Protein AF-A0A4R1N0N9-F1 (afdb_monomer)

Secondary structure (DSSP, 8-state):
---S-HHHHHHHHHHHHHHHHHHHH----SSSS--HHHHHTT-SS--STTTSHHHHHHHHHHHHHHHHHSTTT--GGGGSSHHHHHHHHHHHHHHHHHHHHHHHH---SSSS----PPP--HHHHHHHHHHHHHHHHHHTTT-HHHHHHHHHHPPP---HHHHHHHHHH-TTPPP-STTS-HHHHHHHHHHHHHHHHHHHHHH-S-HHHHHHHHHHH-GGGTT--TTS--TTS---S--------

Solvent-accessible surface area (backbone atoms only — not comparable to full-atom values): 14034 Å² total; per-residue (Å²): 106,84,59,78,28,60,67,62,51,51,52,49,50,72,39,42,68,58,28,49,51,42,67,77,64,52,80,74,89,42,94,48,56,57,48,71,53,64,35,45,79,55,45,102,40,72,77,49,83,86,69,6,60,52,42,55,49,50,57,50,45,52,56,45,49,56,47,53,70,35,87,88,63,59,52,40,78,66,31,72,44,56,69,46,32,53,52,53,51,51,50,44,27,51,49,52,42,53,51,50,57,56,54,48,69,69,58,94,72,78,85,89,66,78,57,65,48,63,85,71,49,68,72,59,30,45,33,53,38,34,25,33,59,59,34,40,47,62,79,40,59,93,37,62,62,49,40,50,32,45,49,72,49,34,63,49,43,74,45,42,20,28,49,50,48,50,43,65,30,31,90,81,60,71,75,72,48,86,87,53,54,72,70,54,35,53,51,27,48,53,53,52,50,49,50,42,45,39,40,19,71,74,63,51,81,27,26,48,38,50,32,48,45,17,42,71,76,29,56,93,32,64,62,47,55,72,72,64,72,69,90,80,71,72,100,73,81,74,88,74,80,84,85,79,135

Sequence (245 aa):
MHADNAALAAEYQQYLGEAEKWFRHAKEVTHAGVDTKSARGVATGYTGEPYGPLAVFNEWADRQFAKQLAPGYFDAANLSDRAAFDVWQAEMVRDIRAHWSKKRVFGTRGKTHPIEFPPLPFLQASRLANSFIKALRVKCNKRPHVLEAIFANGHVVLNAPTLAVLRDLHTTLPEYNLLQSEAEVQLSYRSIQQRARDFCAEYGGSPLLLDVFARNKRPDLEGKDLDSRSSLVGRSRSQVQLVTS

Structure (mmCIF, N/CA/C/O backbone):
data_AF-A0A4R1N0N9-F1
#
_entry.id   AF-A0A4R1N0N9-F1
#
loop_
_atom_site.group_PDB
_atom_site.id
_atom_site.type_symbol
_atom_site.label_atom_id
_atom_site.label_alt_id
_atom_site.label_comp_id
_atom_site.label_asym_id
_atom_site.label_entity_id
_atom_site.label_seq_id
_atom_site.pdbx_PDB_ins_code
_atom_site.Cartn_x
_atom_site.Cartn_y
_atom_site.Cartn_z
_atom_site.occupancy
_atom_site.B_iso_or_equiv
_atom_site.auth_seq_id
_atom_site.auth_comp_id
_atom_site.auth_asym_id
_atom_site.auth_atom_id
_atom_site.pdbx_PDB_model_num
ATOM 1 N N . MET A 1 1 ? -2.269 2.356 20.934 1.00 58.72 1 MET A N 1
ATOM 2 C CA . MET A 1 1 ? -1.901 3.790 20.950 1.00 58.72 1 MET A CA 1
ATOM 3 C C . MET A 1 1 ? -3.163 4.483 20.516 1.00 58.72 1 MET A C 1
ATOM 5 O O . MET A 1 1 ? -3.580 4.238 19.390 1.00 58.72 1 MET A O 1
ATOM 9 N N . HIS A 1 2 ? -3.773 5.264 21.404 1.00 74.06 2 HIS A N 1
ATOM 10 C CA . HIS A 1 2 ? -5.114 5.779 21.159 1.00 74.06 2 HIS A CA 1
ATOM 11 C C . HIS A 1 2 ? -5.140 6.691 19.928 1.00 74.06 2 HIS A C 1
ATOM 13 O O . HIS A 1 2 ? -4.184 7.430 19.680 1.00 74.06 2 HIS A O 1
ATOM 19 N N . ALA A 1 3 ? -6.208 6.608 19.135 1.00 76.88 3 ALA A N 1
ATOM 20 C CA . ALA A 1 3 ? -6.453 7.590 18.090 1.00 76.88 3 ALA A CA 1
ATOM 21 C C . ALA A 1 3 ? -6.825 8.922 18.752 1.00 76.88 3 ALA A C 1
ATOM 23 O O . ALA A 1 3 ? -7.616 8.946 19.691 1.00 76.88 3 ALA A O 1
ATOM 24 N N . ASP A 1 4 ? -6.297 10.033 18.242 1.00 88.00 4 ASP A N 1
ATOM 25 C CA . ASP A 1 4 ? -6.613 11.362 18.780 1.00 88.00 4 ASP A CA 1
ATOM 26 C C . ASP A 1 4 ? -8.049 11.783 18.414 1.00 88.00 4 ASP A C 1
ATOM 28 O O . ASP A 1 4 ? -8.645 12.651 19.050 1.00 88.00 4 ASP A O 1
ATOM 32 N N . ASN A 1 5 ? -8.624 11.146 17.390 1.00 90.81 5 ASN A N 1
ATOM 33 C CA . ASN A 1 5 ? -9.966 11.401 16.885 1.00 90.81 5 ASN A CA 1
ATOM 34 C C . ASN A 1 5 ? -10.868 10.172 17.067 1.00 90.81 5 ASN A C 1
ATOM 36 O O . ASN A 1 5 ? -11.038 9.352 16.160 1.00 90.81 5 ASN A O 1
ATOM 40 N N . ALA A 1 6 ? -11.467 10.064 18.254 1.00 92.38 6 ALA A N 1
ATOM 41 C CA . ALA A 1 6 ? -12.335 8.947 18.622 1.00 92.38 6 ALA A CA 1
ATOM 42 C C . ALA A 1 6 ? -13.585 8.821 17.729 1.00 92.38 6 ALA A C 1
ATOM 44 O O . ALA A 1 6 ? -14.037 7.709 17.466 1.00 92.38 6 ALA A O 1
ATOM 45 N N . ALA A 1 7 ? -14.126 9.937 17.223 1.00 95.69 7 ALA A N 1
ATOM 46 C CA . ALA A 1 7 ? -15.281 9.912 16.324 1.00 95.69 7 ALA A CA 1
ATOM 47 C C . ALA A 1 7 ? -14.933 9.228 14.994 1.00 95.69 7 ALA A C 1
ATOM 49 O O . ALA A 1 7 ? -15.632 8.312 14.568 1.00 95.69 7 ALA A O 1
ATOM 50 N N . LEU A 1 8 ? -13.804 9.604 14.383 1.00 95.50 8 LEU A N 1
ATOM 51 C CA . LEU A 1 8 ? -13.336 8.976 13.146 1.00 95.50 8 LEU A CA 1
ATOM 52 C C . LEU A 1 8 ? -12.951 7.503 13.355 1.00 95.50 8 LEU A C 1
ATOM 54 O O . LEU A 1 8 ? -13.184 6.673 12.477 1.00 95.50 8 LEU A O 1
ATOM 58 N N . ALA A 1 9 ? -12.401 7.162 14.523 1.00 96.25 9 ALA A N 1
ATOM 59 C CA . ALA A 1 9 ? -12.116 5.777 14.876 1.00 96.25 9 ALA A CA 1
ATOM 60 C C . ALA A 1 9 ? -13.401 4.934 15.004 1.00 96.25 9 ALA A C 1
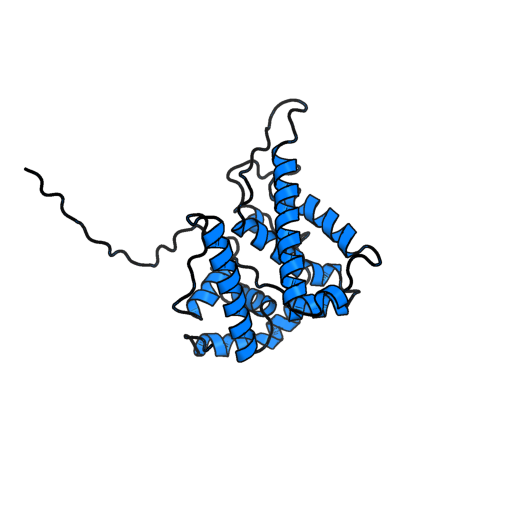ATOM 62 O O . ALA A 1 9 ? -13.460 3.823 14.478 1.00 96.25 9 ALA A O 1
ATOM 63 N N . ALA A 1 10 ? -14.456 5.479 15.620 1.00 96.56 10 ALA A N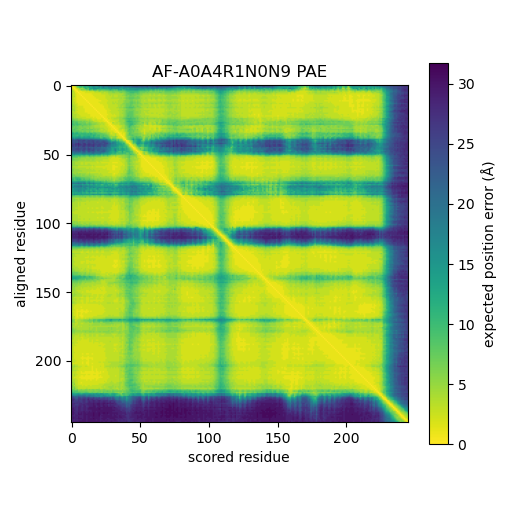 1
ATOM 64 C CA . ALA A 1 10 ? -15.758 4.820 15.712 1.00 96.56 10 ALA A CA 1
ATOM 65 C C . ALA A 1 10 ? -16.416 4.633 14.334 1.00 96.56 10 ALA A C 1
ATOM 67 O O . ALA A 1 10 ? -16.969 3.569 14.055 1.00 96.56 10 ALA A O 1
ATOM 68 N N . GLU A 1 11 ? -16.315 5.626 13.444 1.00 97.31 11 GLU A N 1
ATOM 69 C CA . GLU A 1 11 ? -16.776 5.491 12.057 1.00 97.31 11 GLU A CA 1
ATOM 70 C C . GLU A 1 11 ? -16.050 4.359 11.317 1.00 97.31 11 GLU A C 1
ATOM 72 O O . GLU A 1 11 ? -16.689 3.554 10.637 1.00 97.31 11 GLU A O 1
ATOM 77 N N . TYR A 1 12 ? -14.726 4.252 11.477 1.00 97.44 12 TYR A N 1
ATOM 78 C CA . TYR A 1 12 ? -13.952 3.144 10.914 1.00 97.44 12 TYR A CA 1
ATOM 79 C C . TYR A 1 12 ? -14.465 1.787 11.416 1.00 97.44 12 TYR A C 1
ATOM 81 O O . TYR A 1 12 ? -14.680 0.884 10.607 1.00 97.44 12 TYR A O 1
ATOM 89 N N . GLN A 1 13 ? -14.721 1.649 12.722 1.00 96.94 13 GLN A N 1
ATOM 90 C CA . GLN A 1 13 ? -15.245 0.405 13.297 1.00 96.94 13 GLN A CA 1
ATOM 91 C C . GLN A 1 13 ? -16.607 0.019 12.720 1.00 96.94 13 GLN A C 1
ATOM 93 O O . GLN A 1 13 ? -16.827 -1.148 12.396 1.00 96.94 13 GLN A O 1
ATOM 98 N N . GLN A 1 14 ? -17.503 0.992 12.542 1.00 97.75 14 GLN A N 1
ATOM 99 C CA . GLN A 1 14 ? -18.806 0.768 11.911 1.00 97.75 14 GLN A CA 1
ATOM 100 C C . GLN A 1 14 ? -18.666 0.341 10.440 1.00 97.75 14 GLN A C 1
ATOM 102 O O . GLN A 1 14 ? -19.475 -0.443 9.946 1.00 97.75 14 GLN A O 1
ATOM 107 N N . TYR A 1 15 ? -17.616 0.803 9.755 1.00 97.50 15 TYR A N 1
ATOM 108 C CA . TYR A 1 15 ? -17.347 0.501 8.349 1.00 97.50 15 TYR A CA 1
ATOM 109 C C . TYR A 1 15 ? -16.616 -0.836 8.114 1.00 97.50 15 TYR A C 1
ATOM 111 O O . TYR A 1 15 ? -16.555 -1.311 6.978 1.00 97.50 15 TYR A O 1
ATOM 119 N N . LEU A 1 16 ? -16.070 -1.482 9.153 1.00 97.06 16 LEU A N 1
ATOM 120 C CA . LEU A 1 16 ? -15.232 -2.685 9.016 1.00 97.06 16 LEU A CA 1
ATOM 121 C C . LEU A 1 16 ? -15.877 -3.795 8.176 1.00 97.06 16 LEU A C 1
ATOM 123 O O . LEU A 1 16 ? -15.215 -4.372 7.313 1.00 97.06 16 LEU A O 1
ATOM 127 N N . GLY A 1 17 ? -17.170 -4.062 8.382 1.00 96.81 17 GLY A N 1
ATOM 1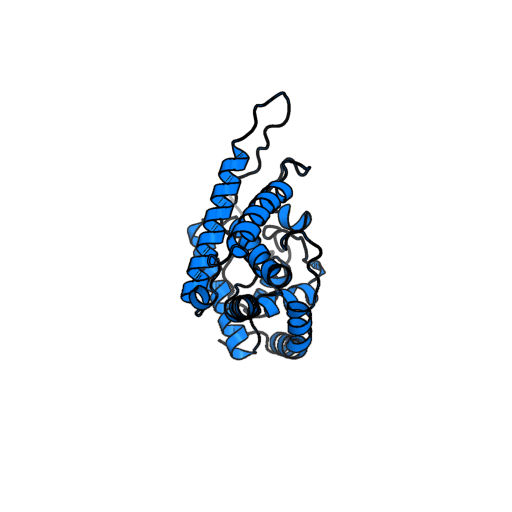28 C CA . GLY A 1 17 ? -17.894 -5.084 7.623 1.00 96.81 17 GLY A CA 1
ATOM 129 C C . GLY A 1 17 ? -17.986 -4.766 6.126 1.00 96.81 17 GLY A C 1
ATOM 130 O O . GLY A 1 17 ? -17.843 -5.658 5.287 1.00 96.81 17 GLY A O 1
ATOM 131 N N . GLU A 1 18 ? -18.165 -3.492 5.768 1.00 96.62 18 GLU A N 1
ATOM 132 C CA . GLU A 1 18 ? -18.167 -3.053 4.369 1.00 96.62 18 GLU A CA 1
ATOM 133 C C . GLU A 1 18 ? -16.766 -3.120 3.757 1.00 96.62 18 GLU A C 1
ATOM 135 O O . GLU A 1 18 ? -16.608 -3.621 2.639 1.00 96.62 18 GLU A O 1
ATOM 140 N N . ALA A 1 19 ? -15.745 -2.685 4.501 1.00 95.12 19 ALA A N 1
ATOM 141 C CA . ALA A 1 19 ? -14.355 -2.758 4.065 1.00 95.12 19 ALA A CA 1
ATOM 142 C C . ALA A 1 19 ? -13.917 -4.206 3.809 1.00 95.12 19 ALA A C 1
ATOM 144 O O . ALA A 1 19 ? -13.292 -4.492 2.785 1.00 95.12 19 ALA A O 1
ATOM 145 N N . GLU A 1 20 ? -14.262 -5.134 4.704 1.00 94.81 20 GLU A N 1
ATOM 146 C CA . GLU A 1 20 ? -13.927 -6.548 4.550 1.00 94.81 20 GLU A CA 1
ATOM 147 C C . GLU A 1 20 ? -14.672 -7.179 3.371 1.00 94.81 20 GLU A C 1
ATOM 149 O O . GLU A 1 20 ? -14.056 -7.855 2.540 1.00 94.81 20 GLU A O 1
ATOM 154 N N . LYS A 1 21 ? -15.974 -6.897 3.227 1.00 93.75 21 LYS A N 1
ATOM 155 C CA . LYS A 1 21 ? -16.757 -7.336 2.064 1.00 93.75 21 LYS A CA 1
ATOM 156 C C . LYS A 1 21 ? -16.136 -6.835 0.762 1.00 93.75 21 LYS A C 1
ATOM 158 O O . LYS A 1 21 ? -16.020 -7.601 -0.198 1.00 93.75 21 LYS A O 1
ATOM 163 N N . TRP A 1 22 ? -15.709 -5.572 0.723 1.00 92.25 22 TRP A N 1
ATOM 164 C CA . TRP A 1 22 ? -14.996 -5.020 -0.424 1.00 92.25 22 TRP A CA 1
ATOM 165 C C . TRP A 1 22 ? -13.679 -5.761 -0.658 1.00 92.25 22 TRP A C 1
ATOM 167 O O . TRP A 1 22 ? -13.417 -6.204 -1.772 1.00 92.25 22 TRP A O 1
ATOM 177 N N . PHE A 1 23 ? -12.863 -5.961 0.377 1.00 90.00 23 PHE A N 1
ATOM 178 C CA . PHE A 1 23 ? -11.567 -6.620 0.236 1.00 90.00 23 PHE A CA 1
ATOM 179 C C . PHE A 1 23 ? -11.698 -8.035 -0.339 1.00 90.00 23 PHE A C 1
ATOM 181 O O . PHE A 1 23 ? -10.961 -8.395 -1.258 1.00 90.00 23 PHE A O 1
ATOM 188 N N . ARG A 1 24 ? -12.670 -8.810 0.154 1.00 88.81 24 ARG A N 1
ATOM 189 C CA . ARG A 1 24 ? -12.882 -10.207 -0.244 1.00 88.81 24 ARG A CA 1
ATOM 190 C C . ARG A 1 24 ? -13.557 -10.367 -1.607 1.00 88.81 24 ARG A C 1
ATOM 192 O O . ARG A 1 24 ? -13.302 -11.361 -2.285 1.00 88.81 24 ARG A O 1
ATOM 199 N N . HIS A 1 25 ? -14.419 -9.432 -2.012 1.00 89.19 25 HIS A N 1
ATOM 200 C CA . HIS A 1 25 ? -15.318 -9.650 -3.155 1.00 89.19 25 HIS A CA 1
ATOM 201 C C . HIS A 1 25 ? -15.266 -8.584 -4.249 1.00 89.19 25 HIS A C 1
ATOM 203 O O . HIS A 1 25 ? -15.764 -8.832 -5.351 1.00 89.19 25 HIS A O 1
ATOM 209 N N . ALA A 1 26 ? -14.687 -7.409 -3.996 1.00 87.38 26 ALA A N 1
ATOM 210 C CA . ALA A 1 26 ? -14.581 -6.389 -5.027 1.00 87.38 26 ALA A CA 1
ATOM 211 C C . ALA A 1 26 ? -13.660 -6.864 -6.154 1.00 87.38 26 ALA A C 1
ATOM 213 O O . ALA A 1 26 ? -12.557 -7.369 -5.929 1.00 87.38 26 ALA A O 1
ATOM 214 N N . LYS A 1 27 ? -14.113 -6.661 -7.392 1.00 86.69 27 LYS A N 1
ATOM 215 C CA . LYS A 1 27 ? -13.291 -6.909 -8.574 1.00 86.69 27 LYS A CA 1
ATOM 216 C C . LYS A 1 27 ? -12.156 -5.888 -8.624 1.00 86.69 27 LYS A C 1
ATOM 218 O O . LYS A 1 27 ? -12.350 -4.717 -8.308 1.00 86.69 27 LYS A O 1
ATOM 223 N N . GLU A 1 28 ? -10.986 -6.330 -9.067 1.00 85.44 28 GLU A N 1
ATOM 224 C CA . GLU A 1 28 ? -9.895 -5.426 -9.421 1.00 85.44 28 GLU A CA 1
ATOM 225 C C . GLU A 1 28 ? -10.095 -4.982 -10.872 1.00 85.44 28 GLU A C 1
ATOM 227 O O . GLU A 1 28 ? -10.020 -5.803 -11.786 1.00 85.44 28 GLU A O 1
ATOM 232 N N . VAL A 1 29 ? -10.436 -3.706 -11.065 1.00 85.31 29 VAL A N 1
ATOM 233 C CA . VAL A 1 29 ? -10.714 -3.126 -12.392 1.00 85.31 29 VAL A CA 1
ATOM 234 C C . VAL A 1 29 ? -9.444 -2.676 -13.109 1.00 85.31 29 VAL A C 1
ATOM 236 O O . VAL A 1 29 ? -9.457 -2.478 -14.320 1.00 85.31 29 VAL A O 1
ATOM 239 N N . THR A 1 30 ? -8.348 -2.520 -12.368 1.00 85.75 30 THR A N 1
ATOM 240 C CA . THR A 1 30 ? -7.028 -2.248 -12.937 1.00 85.75 30 THR A CA 1
ATOM 241 C C . THR A 1 30 ? -6.292 -3.558 -13.228 1.00 85.75 30 THR A C 1
ATOM 243 O O . THR A 1 30 ? -6.685 -4.633 -12.774 1.00 85.75 30 THR A O 1
ATOM 246 N N . HIS A 1 31 ? -5.192 -3.493 -13.979 1.00 86.38 31 HIS A N 1
ATOM 247 C CA . HIS A 1 31 ? -4.390 -4.688 -14.261 1.00 86.38 31 HIS A CA 1
ATOM 248 C C . HIS A 1 31 ? -3.760 -5.281 -12.989 1.00 86.38 31 HIS A C 1
ATOM 250 O O . HIS A 1 31 ? -3.826 -6.491 -12.754 1.00 86.38 31 HIS A O 1
ATOM 256 N N . ALA A 1 32 ? -3.193 -4.409 -12.148 1.00 87.38 32 ALA A N 1
ATOM 257 C CA . ALA A 1 32 ? -2.365 -4.784 -11.002 1.00 87.38 32 ALA A CA 1
ATOM 258 C C . ALA A 1 32 ? -2.513 -3.844 -9.781 1.00 87.38 32 ALA A C 1
ATOM 260 O O . ALA A 1 32 ? -1.576 -3.654 -9.010 1.00 87.38 32 ALA A O 1
ATOM 261 N N . GLY A 1 33 ? -3.690 -3.246 -9.589 1.00 84.44 33 GLY A N 1
ATOM 262 C CA . GLY A 1 33 ? -4.009 -2.372 -8.447 1.00 84.44 33 GLY A CA 1
ATOM 263 C C . GLY A 1 33 ? -3.644 -0.896 -8.633 1.00 84.44 33 GLY A C 1
ATOM 264 O O . GLY A 1 33 ? -3.756 -0.121 -7.683 1.00 84.44 33 GLY A O 1
ATOM 265 N N . VAL A 1 34 ? -3.190 -0.504 -9.827 1.00 84.06 34 VAL A N 1
ATOM 266 C CA . VAL A 1 34 ? -2.729 0.853 -10.157 1.00 84.06 34 VAL A CA 1
ATOM 267 C C . VAL A 1 34 ? -3.355 1.278 -11.482 1.00 84.06 34 VAL A C 1
ATOM 269 O O . VAL A 1 34 ? -3.275 0.555 -12.474 1.00 84.06 34 VAL A O 1
ATOM 272 N N . ASP A 1 35 ? -3.982 2.451 -11.495 1.00 78.56 35 ASP A N 1
ATOM 273 C CA . ASP A 1 35 ? -4.520 3.089 -12.693 1.00 78.56 35 ASP A CA 1
ATOM 274 C C . ASP A 1 35 ? -3.556 4.155 -13.240 1.00 78.56 35 ASP A C 1
ATOM 276 O O . ASP A 1 35 ? -2.538 4.496 -12.628 1.00 78.56 35 ASP A O 1
ATOM 280 N N . THR A 1 36 ? -3.885 4.736 -14.394 1.00 71.19 36 THR A N 1
ATOM 281 C CA . THR A 1 36 ? -3.055 5.774 -15.019 1.00 71.19 36 THR A CA 1
ATOM 282 C C . THR A 1 36 ? -2.852 6.983 -14.105 1.00 71.19 36 THR A C 1
ATOM 284 O O . THR A 1 36 ? -1.772 7.567 -14.115 1.00 71.19 36 THR A O 1
ATOM 287 N N . LYS A 1 37 ? -3.843 7.365 -13.286 1.00 69.00 37 LYS A N 1
ATOM 288 C CA . LYS A 1 37 ? -3.716 8.495 -12.347 1.00 69.00 37 LYS A CA 1
ATOM 289 C C . LYS A 1 37 ? -2.750 8.174 -11.206 1.00 69.00 37 LYS A C 1
ATOM 291 O O . LYS A 1 37 ? -1.885 8.982 -10.894 1.00 69.00 37 LYS A O 1
ATOM 296 N N . SER A 1 38 ? -2.820 6.971 -10.650 1.00 67.81 38 SER A N 1
ATOM 297 C CA . SER A 1 38 ? -1.931 6.508 -9.579 1.00 67.81 38 SER A CA 1
ATOM 298 C C . SER A 1 38 ? -0.506 6.232 -10.072 1.00 67.81 38 SER A C 1
ATOM 300 O O . SER A 1 38 ? 0.446 6.328 -9.295 1.00 67.81 38 SER A O 1
ATOM 302 N N . ALA A 1 39 ? -0.335 5.939 -11.365 1.00 64.00 39 ALA A N 1
ATOM 303 C CA . ALA A 1 39 ? 0.971 5.842 -12.017 1.00 64.00 39 ALA A CA 1
ATOM 304 C C . ALA A 1 39 ? 1.572 7.216 -12.394 1.00 64.00 39 ALA A C 1
ATOM 306 O O . ALA A 1 39 ? 2.789 7.325 -12.547 1.00 64.00 39 ALA A O 1
ATOM 307 N N . ARG A 1 40 ? 0.749 8.273 -12.528 1.00 55.62 40 ARG A N 1
ATOM 308 C CA . ARG A 1 40 ? 1.177 9.621 -12.967 1.00 55.62 40 ARG A CA 1
ATOM 309 C C . ARG A 1 40 ? 2.062 10.367 -11.970 1.00 55.62 40 ARG A C 1
ATOM 311 O O . ARG A 1 40 ? 2.882 11.160 -12.416 1.00 55.62 40 ARG A O 1
ATOM 318 N N . GLY A 1 41 ? 2.021 10.019 -10.682 1.00 53.31 41 GLY A N 1
ATOM 319 C CA . GLY A 1 41 ? 2.940 10.560 -9.664 1.00 53.31 41 GLY A CA 1
ATOM 320 C C . GLY A 1 41 ? 4.419 10.182 -9.849 1.00 53.31 41 GLY A C 1
ATOM 321 O O . GLY A 1 41 ? 5.230 10.412 -8.956 1.00 53.31 41 GLY A O 1
ATOM 322 N N . VAL A 1 42 ? 4.770 9.555 -10.978 1.00 52.00 42 VAL A N 1
ATOM 323 C CA . VAL A 1 42 ? 6.120 9.086 -11.297 1.00 52.00 42 VAL A CA 1
ATOM 324 C C . VAL A 1 42 ? 6.672 9.681 -12.600 1.00 52.00 42 VAL A C 1
ATOM 326 O O . VAL A 1 42 ? 7.836 9.449 -12.904 1.00 52.00 42 VAL A O 1
ATOM 329 N N . ALA A 1 43 ? 5.931 10.475 -13.386 1.00 48.16 43 ALA A N 1
ATOM 330 C CA . ALA A 1 43 ? 6.560 11.105 -14.552 1.00 48.16 43 ALA A CA 1
ATOM 331 C C . ALA A 1 43 ? 5.878 12.382 -15.043 1.00 48.16 43 ALA A C 1
ATOM 333 O O . ALA A 1 43 ? 4.732 12.376 -15.479 1.00 48.16 43 ALA A O 1
ATOM 334 N N . THR A 1 44 ? 6.681 13.436 -15.149 1.00 47.91 44 THR A N 1
ATOM 335 C CA . THR A 1 44 ? 6.500 14.561 -16.075 1.00 47.91 44 THR A CA 1
ATOM 336 C C . THR A 1 44 ? 6.847 14.184 -17.536 1.00 47.91 44 THR A C 1
ATOM 338 O O . THR A 1 44 ? 7.063 15.067 -18.360 1.00 47.91 44 THR A O 1
ATOM 341 N N . GLY A 1 45 ? 6.926 12.885 -17.872 1.00 51.66 45 GLY A N 1
ATOM 342 C CA . GLY A 1 45 ? 7.420 12.347 -19.154 1.00 51.66 45 GLY A CA 1
ATOM 343 C C . GLY A 1 45 ? 6.355 11.661 -20.027 1.00 51.66 45 GLY A C 1
ATOM 344 O O . GLY A 1 45 ? 5.157 11.859 -19.837 1.00 51.66 45 GLY A O 1
ATOM 345 N N . TYR A 1 46 ? 6.791 10.841 -20.997 1.00 53.81 46 TYR A N 1
ATOM 346 C CA . TYR A 1 46 ? 5.910 10.108 -21.924 1.00 53.81 46 TYR A CA 1
ATOM 347 C C . TYR A 1 46 ? 4.905 9.231 -21.156 1.00 53.81 46 TYR A C 1
ATOM 349 O O . TYR A 1 46 ? 5.285 8.316 -20.429 1.00 53.81 46 TYR A O 1
ATOM 357 N N . THR A 1 47 ? 3.612 9.525 -21.306 1.00 57.22 47 THR A N 1
ATOM 358 C CA . THR A 1 47 ? 2.514 8.844 -20.590 1.00 57.22 47 THR A CA 1
ATOM 359 C C . THR A 1 47 ? 1.812 7.775 -21.429 1.00 57.22 47 THR A C 1
ATOM 361 O O . THR A 1 47 ? 0.895 7.123 -20.932 1.00 57.22 47 THR A O 1
ATOM 364 N N . GLY A 1 48 ? 2.222 7.609 -22.689 1.00 56.97 48 GLY A N 1
ATOM 365 C CA . GLY A 1 48 ? 1.617 6.679 -23.635 1.00 56.97 48 GLY A CA 1
ATOM 366 C C . GLY A 1 48 ? 2.138 5.251 -23.499 1.00 56.97 48 GLY A C 1
ATOM 367 O O . GLY A 1 48 ? 3.272 5.005 -23.088 1.00 56.97 48 GLY A O 1
ATOM 368 N N . GLU A 1 49 ? 1.308 4.294 -23.891 1.00 58.34 49 GLU A N 1
ATOM 369 C CA . GLU A 1 49 ? 1.769 2.955 -24.256 1.00 58.34 49 GLU A CA 1
ATOM 370 C C . GLU A 1 49 ? 2.713 3.037 -25.473 1.00 58.34 49 GLU A C 1
ATOM 372 O O . GLU A 1 49 ? 2.569 3.950 -26.290 1.00 58.34 49 GLU A O 1
ATOM 377 N N . PRO A 1 50 ? 3.670 2.109 -25.637 1.00 65.50 50 PRO A N 1
ATOM 378 C CA . PRO A 1 50 ? 3.932 0.934 -24.797 1.00 65.50 50 PRO A CA 1
ATOM 379 C C . PRO A 1 50 ? 4.999 1.172 -23.710 1.00 65.50 50 PRO A C 1
ATOM 381 O O . PRO A 1 50 ? 5.567 0.227 -23.167 1.00 65.50 50 PRO A O 1
ATOM 384 N N . TYR A 1 51 ? 5.338 2.434 -23.432 1.00 67.69 51 TYR A N 1
ATOM 385 C CA . TYR A 1 51 ? 6.577 2.778 -22.730 1.00 67.69 51 TYR A CA 1
ATOM 386 C C . TYR A 1 51 ? 6.407 3.679 -21.502 1.00 67.69 51 TYR A C 1
ATOM 388 O O . TYR A 1 51 ? 7.380 3.977 -20.812 1.00 67.69 51 TYR A O 1
ATOM 396 N N . GLY A 1 52 ? 5.193 4.139 -21.222 1.00 75.31 52 GLY A N 1
ATOM 397 C CA . GLY A 1 52 ? 4.927 5.013 -20.090 1.00 75.31 52 GLY A CA 1
ATOM 398 C C . GLY A 1 52 ? 5.043 4.316 -18.724 1.00 75.31 52 GLY A C 1
ATOM 399 O O . GLY A 1 52 ? 5.104 3.087 -18.639 1.00 75.31 52 GLY A O 1
ATOM 400 N N . PRO A 1 53 ? 4.995 5.096 -17.628 1.00 80.94 53 PRO A N 1
ATOM 401 C CA . PRO A 1 53 ? 5.018 4.614 -16.242 1.00 80.94 53 PRO A CA 1
ATOM 402 C C . PRO A 1 53 ? 4.120 3.408 -15.950 1.00 80.94 53 PRO A C 1
ATOM 404 O O . PRO A 1 53 ? 4.539 2.461 -15.285 1.00 80.94 53 PRO A O 1
ATOM 407 N N . LEU A 1 54 ? 2.881 3.440 -16.452 1.00 84.31 54 LEU A N 1
ATOM 408 C CA . LEU A 1 54 ? 1.910 2.374 -16.223 1.00 84.31 54 LEU A CA 1
ATOM 409 C C . LEU A 1 54 ? 2.279 1.093 -16.982 1.00 84.31 54 LEU A C 1
ATOM 411 O O . LEU A 1 54 ? 2.178 0.015 -16.408 1.00 84.31 54 LEU A O 1
ATOM 415 N N . ALA A 1 55 ? 2.755 1.207 -18.224 1.00 83.88 55 ALA A N 1
ATOM 416 C CA . ALA A 1 55 ? 3.195 0.068 -19.028 1.00 83.88 55 ALA A CA 1
ATOM 417 C C . ALA A 1 55 ? 4.380 -0.652 -18.367 1.00 83.88 55 ALA A C 1
ATOM 419 O O . ALA A 1 55 ? 4.368 -1.869 -18.200 1.00 83.88 55 ALA A O 1
ATOM 420 N N . VAL A 1 56 ? 5.368 0.116 -17.892 1.00 86.88 56 VAL A N 1
ATOM 421 C CA . VAL A 1 56 ? 6.539 -0.406 -17.166 1.00 86.88 56 VAL A CA 1
ATOM 422 C C . VAL A 1 56 ? 6.131 -1.087 -15.859 1.00 86.88 56 VAL A C 1
ATOM 424 O O . VAL A 1 56 ? 6.646 -2.155 -15.525 1.00 86.88 56 VAL A O 1
ATOM 427 N N . PHE A 1 57 ? 5.189 -0.498 -15.118 1.00 90.12 57 PHE A N 1
ATOM 428 C CA . PHE A 1 57 ? 4.632 -1.130 -13.925 1.00 90.12 57 PHE A CA 1
ATOM 429 C C . PHE A 1 57 ? 3.883 -2.428 -14.254 1.00 90.12 57 PHE A C 1
ATOM 431 O O . PHE A 1 57 ? 4.096 -3.430 -13.577 1.00 90.12 57 PHE A O 1
ATOM 438 N N . ASN A 1 58 ? 3.039 -2.432 -15.286 1.00 91.06 58 ASN A N 1
ATOM 439 C CA . ASN A 1 58 ? 2.266 -3.608 -15.678 1.00 91.06 58 ASN A CA 1
ATOM 440 C C . ASN A 1 58 ? 3.175 -4.747 -16.151 1.00 91.06 58 ASN A C 1
ATOM 442 O O . ASN A 1 58 ? 2.965 -5.886 -15.745 1.00 91.06 58 ASN A O 1
ATOM 446 N N . GLU A 1 59 ? 4.239 -4.446 -16.902 1.00 91.56 59 GLU A N 1
ATOM 447 C CA . GLU A 1 59 ? 5.241 -5.445 -17.290 1.00 91.56 59 GLU A CA 1
ATOM 448 C C . GLU A 1 59 ? 5.941 -6.053 -16.061 1.00 91.56 59 GLU A C 1
ATOM 450 O O . GLU A 1 59 ? 6.148 -7.268 -15.974 1.00 91.56 59 GLU A O 1
ATOM 455 N N . TRP A 1 60 ? 6.305 -5.222 -15.079 1.00 93.88 60 TRP A N 1
ATOM 456 C CA . TRP A 1 60 ? 6.832 -5.709 -13.805 1.00 93.88 60 TRP A CA 1
ATOM 457 C C . TRP A 1 60 ? 5.810 -6.585 -13.065 1.00 93.88 60 TRP A C 1
ATOM 459 O O . TRP A 1 60 ? 6.159 -7.674 -12.600 1.00 93.88 60 TRP A O 1
ATOM 469 N N . ALA A 1 61 ? 4.553 -6.146 -12.996 1.00 94.12 61 ALA A N 1
ATOM 470 C CA . ALA A 1 61 ? 3.481 -6.854 -12.313 1.00 94.12 61 ALA A CA 1
ATOM 471 C C . ALA A 1 61 ? 3.183 -8.211 -12.960 1.00 94.12 61 ALA A C 1
ATOM 473 O O . ALA A 1 61 ? 3.008 -9.182 -12.234 1.00 94.12 61 ALA A O 1
ATOM 474 N N . ASP A 1 62 ? 3.208 -8.327 -14.289 1.00 93.25 62 ASP A N 1
ATOM 475 C CA . ASP A 1 62 ? 3.034 -9.604 -14.996 1.00 93.25 62 ASP A CA 1
ATOM 476 C C . ASP A 1 62 ? 4.117 -10.613 -14.625 1.00 93.25 62 ASP A C 1
ATOM 478 O O . ASP A 1 62 ? 3.831 -11.775 -14.323 1.00 93.25 62 ASP A O 1
ATOM 482 N N . ARG A 1 63 ? 5.374 -10.159 -14.567 1.00 92.94 63 ARG A N 1
ATOM 483 C CA . ARG A 1 63 ? 6.490 -10.996 -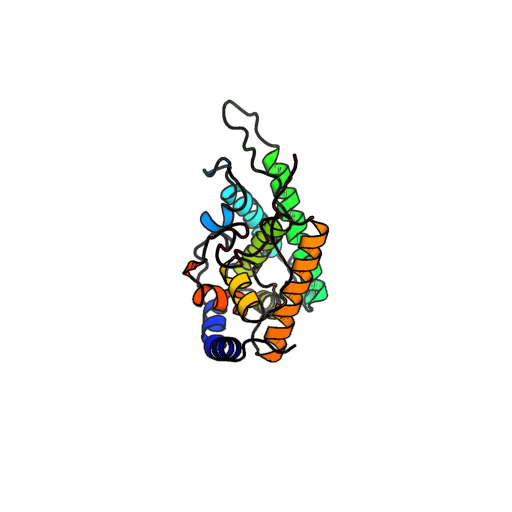14.110 1.00 92.94 63 ARG A CA 1
ATOM 484 C C . ARG A 1 63 ? 6.300 -11.437 -12.666 1.00 92.94 63 ARG A C 1
ATOM 486 O O . ARG A 1 63 ? 6.647 -12.568 -12.329 1.00 92.94 63 ARG A O 1
ATOM 493 N N . GLN A 1 64 ? 5.778 -10.560 -11.814 1.00 92.81 64 GLN A N 1
ATOM 494 C CA . GLN A 1 64 ? 5.505 -10.897 -10.424 1.00 92.81 64 GLN A CA 1
ATOM 495 C C . GLN A 1 64 ? 4.307 -11.833 -10.294 1.00 92.81 64 GLN A C 1
ATOM 497 O O . GLN A 1 64 ? 4.427 -12.825 -9.590 1.00 92.81 64 GLN A O 1
ATOM 502 N N . PHE A 1 65 ? 3.205 -11.631 -11.018 1.00 90.25 65 PHE A N 1
ATOM 503 C CA . PHE A 1 65 ? 2.102 -12.591 -11.053 1.00 90.25 65 PHE A CA 1
ATOM 504 C C . PHE A 1 65 ? 2.586 -13.965 -11.505 1.00 90.25 65 PHE A C 1
ATOM 506 O O . PHE A 1 65 ? 2.298 -14.943 -10.826 1.00 90.25 65 PHE A O 1
ATOM 513 N N . ALA A 1 66 ? 3.380 -14.054 -12.575 1.00 88.25 66 ALA A N 1
ATOM 514 C CA . ALA A 1 66 ? 3.941 -15.324 -13.031 1.00 88.25 66 ALA A CA 1
ATOM 515 C C . ALA A 1 66 ? 4.790 -16.011 -11.946 1.00 88.25 66 ALA A C 1
ATOM 517 O O . ALA A 1 66 ? 4.634 -17.209 -11.723 1.00 88.25 66 ALA A O 1
ATOM 518 N N . LYS A 1 67 ? 5.637 -15.255 -11.230 1.00 86.62 67 LYS A N 1
ATOM 519 C CA . LYS A 1 67 ? 6.419 -15.771 -10.094 1.00 86.62 67 LYS A CA 1
ATOM 520 C C . LYS A 1 67 ? 5.524 -16.221 -8.942 1.00 86.62 67 LYS A C 1
ATOM 522 O O . LYS A 1 67 ? 5.600 -17.371 -8.537 1.00 86.62 67 LYS A O 1
ATOM 527 N N . GLN A 1 68 ? 4.651 -15.349 -8.438 1.00 82.19 68 GLN A N 1
ATOM 528 C CA . GLN A 1 68 ? 3.836 -15.641 -7.257 1.00 82.19 68 GLN A CA 1
ATOM 529 C C . GLN A 1 68 ? 2.807 -16.748 -7.522 1.00 82.19 68 GLN A C 1
ATOM 531 O O . GLN A 1 68 ? 2.475 -17.526 -6.631 1.00 82.19 68 GLN A O 1
ATOM 536 N N . LEU A 1 69 ? 2.313 -16.862 -8.755 1.00 80.69 69 LEU A N 1
ATOM 537 C CA . LEU A 1 69 ? 1.391 -17.919 -9.162 1.00 80.69 69 LEU A CA 1
ATOM 538 C C . LEU A 1 69 ? 2.109 -19.213 -9.568 1.00 80.69 69 LEU A C 1
ATOM 540 O O . LEU A 1 69 ? 1.438 -20.236 -9.714 1.00 80.69 69 LEU A O 1
ATOM 544 N N . ALA A 1 70 ? 3.438 -19.232 -9.686 1.00 81.69 70 ALA A N 1
ATOM 545 C CA . ALA A 1 70 ? 4.167 -20.474 -9.913 1.00 81.69 70 ALA A CA 1
ATOM 546 C C . ALA A 1 70 ? 3.989 -21.433 -8.714 1.00 81.69 70 ALA A C 1
ATOM 548 O O . ALA A 1 70 ? 3.966 -20.983 -7.560 1.00 81.69 70 ALA A O 1
ATOM 549 N N . PRO A 1 71 ? 3.834 -22.750 -8.947 1.00 73.12 71 PRO A N 1
ATOM 550 C CA . PRO A 1 71 ? 3.806 -23.735 -7.869 1.00 73.12 71 PRO A CA 1
ATOM 551 C C . PRO A 1 71 ? 5.064 -23.642 -6.992 1.00 73.12 71 PRO A C 1
ATOM 553 O O . PRO A 1 71 ? 6.174 -23.581 -7.512 1.00 73.12 71 PRO A O 1
ATOM 556 N N . GLY A 1 72 ? 4.889 -23.618 -5.668 1.00 67.81 72 GLY A N 1
ATOM 557 C CA . GLY A 1 72 ? 5.987 -23.650 -4.691 1.00 67.81 72 GLY A CA 1
ATOM 558 C C . GLY A 1 72 ? 6.780 -22.350 -4.505 1.00 67.81 72 GLY A C 1
ATOM 559 O O . GLY A 1 72 ? 7.615 -22.296 -3.611 1.00 67.81 72 GLY A O 1
ATOM 560 N N . TYR A 1 73 ? 6.535 -21.301 -5.299 1.00 70.62 73 TYR A N 1
ATOM 561 C CA . TYR A 1 73 ? 7.242 -20.022 -5.134 1.00 70.62 73 TYR A CA 1
ATOM 562 C C . TYR A 1 73 ? 6.646 -19.175 -4.006 1.00 70.62 73 TYR A C 1
ATOM 564 O O . TYR A 1 73 ? 7.365 -18.604 -3.192 1.00 70.62 73 TYR A O 1
ATOM 572 N N . PHE A 1 74 ? 5.316 -19.092 -3.965 1.00 71.06 74 PHE A N 1
ATOM 573 C CA . PHE A 1 74 ? 4.599 -18.328 -2.955 1.00 71.06 74 PHE A CA 1
ATOM 574 C C . PHE A 1 74 ? 3.982 -19.276 -1.933 1.00 71.06 74 PHE A C 1
ATOM 576 O O . PHE A 1 74 ? 2.888 -19.803 -2.146 1.00 71.06 74 PHE A O 1
ATOM 583 N N . ASP A 1 75 ? 4.703 -19.496 -0.840 1.00 68.62 75 ASP A N 1
ATOM 584 C CA . ASP A 1 75 ? 4.203 -20.217 0.323 1.00 68.62 75 ASP A CA 1
ATOM 585 C C . ASP A 1 75 ? 3.746 -19.203 1.377 1.00 68.62 75 ASP A C 1
ATOM 587 O O . ASP A 1 75 ? 4.546 -18.401 1.859 1.00 68.62 75 ASP A O 1
ATOM 591 N N . ALA A 1 76 ? 2.460 -19.215 1.742 1.00 66.50 76 ALA A N 1
ATOM 592 C CA . ALA A 1 76 ? 1.974 -18.333 2.805 1.00 66.50 76 ALA A CA 1
ATOM 593 C C . ALA A 1 76 ? 2.568 -18.680 4.174 1.00 66.50 76 ALA A C 1
ATOM 595 O O . ALA A 1 76 ? 2.587 -17.805 5.036 1.00 66.50 76 ALA A O 1
ATOM 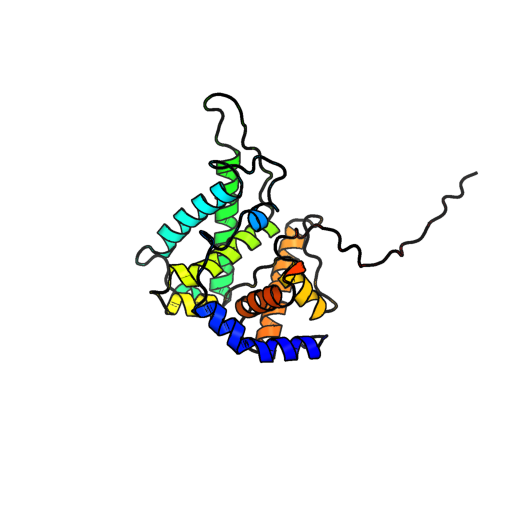596 N N . ALA A 1 77 ? 3.094 -19.895 4.375 1.00 64.94 77 ALA A N 1
ATOM 597 C CA . ALA A 1 77 ? 3.864 -20.215 5.573 1.00 64.94 77 ALA A CA 1
ATOM 598 C C . ALA A 1 77 ? 5.114 -19.327 5.689 1.00 64.94 77 ALA A C 1
ATOM 600 O O . ALA A 1 77 ? 5.486 -18.943 6.790 1.00 64.94 77 ALA A O 1
ATOM 601 N N . ASN A 1 78 ? 5.695 -18.890 4.565 1.00 68.31 78 ASN A N 1
ATOM 602 C CA . ASN A 1 78 ? 6.810 -17.938 4.553 1.00 68.31 78 ASN A CA 1
ATOM 603 C C . ASN A 1 78 ? 6.372 -16.484 4.801 1.00 68.31 78 ASN A C 1
ATOM 605 O O . ASN A 1 78 ? 7.214 -15.596 4.840 1.00 68.31 78 ASN A O 1
ATOM 609 N N . LEU A 1 79 ? 5.071 -16.226 4.950 1.00 74.00 79 LEU A N 1
ATOM 610 C CA . LEU A 1 79 ? 4.490 -14.933 5.326 1.00 74.00 79 LEU A CA 1
ATOM 611 C C . LEU A 1 79 ? 3.634 -15.067 6.595 1.00 74.00 79 LEU A C 1
ATOM 613 O O . LEU A 1 79 ? 2.726 -14.261 6.822 1.00 74.00 79 LEU A O 1
ATOM 617 N N . SER A 1 80 ? 3.895 -16.107 7.398 1.00 71.06 80 SER A N 1
ATOM 618 C CA . SER A 1 80 ? 3.104 -16.451 8.582 1.00 71.06 80 SER A CA 1
ATOM 619 C C . SER A 1 80 ? 3.149 -15.378 9.661 1.00 71.06 80 SER A C 1
ATOM 621 O O . SER A 1 80 ? 2.263 -15.326 10.511 1.00 71.06 80 SER A O 1
ATOM 623 N N . ASP A 1 81 ? 4.162 -14.513 9.628 1.00 83.31 81 ASP A N 1
ATOM 624 C CA . ASP A 1 81 ? 4.300 -13.403 10.552 1.00 83.31 81 ASP A CA 1
ATOM 625 C C . ASP A 1 81 ? 4.665 -12.085 9.860 1.00 83.31 81 ASP A C 1
ATOM 627 O O . ASP A 1 81 ? 5.000 -12.001 8.673 1.00 83.31 81 ASP A O 1
ATOM 631 N N . ARG A 1 82 ? 4.567 -11.024 10.657 1.00 86.62 82 ARG A N 1
ATOM 632 C CA . ARG A 1 82 ? 4.800 -9.644 10.241 1.00 86.62 82 ARG A CA 1
ATOM 633 C C . ARG A 1 82 ? 6.224 -9.408 9.751 1.00 86.62 82 ARG A C 1
ATOM 635 O O . ARG A 1 82 ? 6.401 -8.680 8.784 1.00 86.62 82 ARG A O 1
ATOM 642 N N . ALA A 1 83 ? 7.226 -9.994 10.403 1.00 89.81 83 ALA A N 1
ATOM 643 C CA . ALA A 1 83 ? 8.621 -9.752 10.054 1.00 89.81 83 ALA A CA 1
ATOM 644 C C . ALA A 1 83 ? 8.942 -10.357 8.684 1.00 89.81 83 ALA A C 1
ATOM 646 O O . ALA A 1 83 ? 9.569 -9.707 7.847 1.00 89.81 83 ALA A O 1
ATOM 647 N N . ALA A 1 84 ? 8.442 -11.564 8.426 1.00 88.62 84 ALA A N 1
ATOM 648 C CA . ALA A 1 84 ? 8.581 -12.209 7.131 1.00 88.62 84 ALA A CA 1
ATOM 649 C C . ALA A 1 84 ? 7.868 -11.415 6.020 1.00 88.62 84 ALA A C 1
ATOM 651 O O . ALA A 1 84 ? 8.419 -11.225 4.931 1.00 88.62 84 ALA A O 1
ATOM 652 N N . PHE A 1 85 ? 6.686 -10.861 6.314 1.00 90.88 85 PHE A N 1
ATOM 653 C CA . PHE A 1 85 ? 5.980 -9.987 5.378 1.00 90.88 85 PHE A CA 1
ATOM 654 C C . PHE A 1 85 ? 6.738 -8.686 5.088 1.00 90.88 85 PHE A C 1
ATOM 656 O O . PHE A 1 85 ? 6.832 -8.285 3.928 1.00 90.88 85 PHE A O 1
ATOM 663 N N . ASP A 1 86 ? 7.313 -8.045 6.108 1.00 92.62 86 ASP A N 1
ATOM 664 C CA . ASP A 1 86 ? 8.090 -6.810 5.955 1.00 92.62 86 ASP A CA 1
ATOM 665 C C . ASP A 1 86 ? 9.321 -7.039 5.053 1.00 92.62 86 ASP A C 1
ATOM 667 O O . ASP A 1 86 ? 9.627 -6.210 4.191 1.00 92.62 86 ASP A O 1
ATOM 671 N N . VAL A 1 87 ? 9.994 -8.191 5.196 1.00 92.06 87 VAL A N 1
ATOM 672 C CA . VAL A 1 87 ? 11.105 -8.601 4.317 1.00 92.06 87 VAL A CA 1
ATOM 673 C C . VAL A 1 87 ? 10.618 -8.769 2.881 1.00 92.06 87 VAL A C 1
ATOM 675 O O . VAL A 1 87 ? 11.183 -8.163 1.968 1.00 92.06 87 VAL A O 1
ATOM 678 N N . TRP A 1 88 ? 9.542 -9.528 2.669 1.00 91.12 88 TRP A N 1
ATOM 679 C CA . TRP A 1 88 ? 8.982 -9.740 1.334 1.00 91.12 88 TRP A CA 1
ATOM 680 C C . TRP A 1 88 ? 8.531 -8.428 0.670 1.00 91.12 88 TRP A C 1
ATOM 682 O O . TRP A 1 88 ? 8.803 -8.188 -0.509 1.00 91.12 88 TRP A O 1
ATOM 692 N N . GLN A 1 89 ? 7.907 -7.523 1.428 1.00 93.88 89 GLN A N 1
ATOM 693 C CA . GLN A 1 89 ? 7.509 -6.201 0.945 1.00 93.88 89 GLN A CA 1
ATOM 694 C C . GLN A 1 89 ? 8.731 -5.374 0.517 1.00 93.88 89 GLN A C 1
ATOM 696 O O . GLN A 1 89 ? 8.724 -4.785 -0.570 1.00 93.88 89 GLN A O 1
ATOM 701 N N . ALA A 1 90 ? 9.803 -5.373 1.312 1.00 95.06 90 ALA A N 1
ATOM 702 C CA . ALA A 1 90 ? 11.050 -4.695 0.966 1.00 95.06 90 ALA A CA 1
ATOM 703 C C . ALA A 1 90 ? 11.697 -5.282 -0.304 1.00 95.06 90 ALA A C 1
ATOM 705 O O . ALA A 1 90 ? 12.225 -4.536 -1.137 1.00 95.06 90 ALA A O 1
ATOM 706 N N . GLU A 1 91 ? 11.611 -6.599 -0.508 1.00 94.31 91 GLU A N 1
ATOM 707 C CA . GLU A 1 91 ? 12.064 -7.243 -1.742 1.00 94.31 91 GLU A CA 1
ATOM 708 C C . GLU A 1 91 ? 11.257 -6.803 -2.964 1.00 94.31 91 GLU A C 1
ATOM 710 O O . GLU A 1 91 ? 11.859 -6.500 -3.998 1.00 94.31 91 GLU A O 1
ATOM 715 N N . MET A 1 92 ? 9.928 -6.703 -2.851 1.00 95.06 92 MET A N 1
ATOM 716 C CA . MET A 1 92 ? 9.071 -6.188 -3.927 1.00 95.06 92 MET A CA 1
ATOM 717 C C . MET A 1 92 ? 9.432 -4.741 -4.287 1.00 95.06 92 MET A C 1
ATOM 719 O O . MET A 1 92 ? 9.546 -4.415 -5.470 1.00 95.06 92 MET A O 1
ATOM 723 N N . VAL A 1 93 ? 9.688 -3.885 -3.288 1.00 96.88 93 VAL A N 1
ATOM 724 C CA . VAL A 1 93 ? 10.135 -2.492 -3.489 1.00 96.88 93 VAL A CA 1
ATOM 725 C C . VAL A 1 93 ? 11.489 -2.424 -4.193 1.00 96.88 93 VAL A C 1
ATOM 727 O O . VAL A 1 93 ? 11.686 -1.621 -5.110 1.00 96.88 93 VAL A O 1
ATOM 730 N N . ARG A 1 94 ? 12.441 -3.269 -3.794 1.00 96.81 94 ARG A N 1
ATOM 731 C CA . ARG A 1 94 ? 13.750 -3.355 -4.449 1.00 96.81 94 ARG A CA 1
ATOM 732 C C . ARG A 1 94 ? 13.616 -3.832 -5.898 1.00 96.81 94 ARG A C 1
ATOM 734 O O . ARG A 1 94 ? 14.240 -3.253 -6.787 1.00 96.81 94 ARG A O 1
ATOM 741 N N . ASP A 1 95 ? 12.804 -4.859 -6.145 1.00 96.56 95 ASP A N 1
ATOM 742 C CA . ASP A 1 95 ? 12.626 -5.455 -7.472 1.00 96.56 95 ASP A CA 1
ATOM 743 C C . ASP A 1 95 ? 11.948 -4.487 -8.452 1.00 96.56 95 ASP A C 1
ATOM 745 O O . ASP A 1 95 ? 12.447 -4.322 -9.568 1.00 96.56 95 ASP A O 1
ATOM 749 N N . ILE A 1 96 ? 10.895 -3.766 -8.035 1.00 94.50 96 ILE A N 1
ATOM 750 C CA . ILE A 1 96 ? 10.260 -2.763 -8.903 1.00 94.50 96 ILE A CA 1
ATOM 751 C C . ILE A 1 96 ? 11.219 -1.618 -9.241 1.00 94.50 96 ILE A C 1
ATOM 753 O O . ILE A 1 96 ? 11.308 -1.230 -10.404 1.00 94.50 96 ILE A O 1
ATOM 757 N N . ARG A 1 97 ? 12.012 -1.115 -8.282 1.00 93.62 97 ARG A N 1
ATOM 758 C CA . ARG A 1 97 ? 13.024 -0.071 -8.552 1.00 93.62 97 ARG A CA 1
ATOM 759 C C . ARG A 1 97 ? 14.112 -0.561 -9.506 1.00 93.62 97 ARG A C 1
ATOM 761 O O . ARG A 1 97 ? 14.537 0.190 -10.388 1.00 93.62 97 ARG A O 1
ATOM 768 N N . ALA A 1 98 ? 14.548 -1.813 -9.365 1.00 93.44 98 ALA A N 1
ATOM 769 C CA . ALA A 1 98 ? 15.514 -2.420 -10.274 1.00 93.44 98 ALA A CA 1
ATOM 770 C C . ALA A 1 98 ? 14.930 -2.599 -11.685 1.00 93.44 98 ALA A C 1
ATOM 772 O O . ALA A 1 98 ? 15.605 -2.295 -12.671 1.00 93.44 98 ALA A O 1
ATOM 773 N N . HIS A 1 99 ? 13.676 -3.051 -11.799 1.00 91.62 99 HIS A N 1
ATOM 774 C CA . HIS A 1 99 ? 12.976 -3.166 -13.079 1.00 91.62 99 HIS A CA 1
ATOM 775 C C . HIS A 1 99 ? 12.823 -1.796 -13.751 1.00 91.62 99 HIS A C 1
ATOM 777 O O . HIS A 1 99 ? 13.227 -1.624 -14.901 1.00 91.62 99 HIS A O 1
ATOM 783 N N . TRP A 1 100 ? 12.332 -0.809 -13.001 1.00 88.62 100 TRP A N 1
ATOM 784 C CA . TRP A 1 100 ? 12.176 0.578 -13.431 1.00 88.62 100 TRP A CA 1
ATOM 785 C C . TRP A 1 100 ? 13.483 1.165 -13.968 1.00 88.62 100 TRP A C 1
ATOM 787 O O . TRP A 1 100 ? 13.525 1.719 -15.065 1.00 88.62 100 TRP A O 1
ATOM 797 N N . SER A 1 101 ? 14.581 0.979 -13.231 1.00 87.44 101 SER A N 1
ATOM 798 C CA . SER A 1 101 ? 15.899 1.491 -13.622 1.00 87.44 101 SER A CA 1
ATOM 799 C C . SER A 1 101 ? 16.420 0.843 -14.903 1.00 87.44 101 SER A C 1
ATOM 801 O O . SER A 1 101 ? 17.017 1.529 -15.726 1.00 87.44 101 SER A O 1
ATOM 803 N N . LYS A 1 102 ? 16.169 -0.458 -15.110 1.00 86.06 102 LYS A N 1
ATOM 804 C CA . LYS A 1 102 ? 16.527 -1.147 -16.361 1.00 86.06 102 LYS A CA 1
ATOM 805 C C . LYS A 1 102 ? 15.726 -0.607 -17.543 1.00 86.06 102 LYS A C 1
ATOM 807 O O . LYS A 1 102 ? 16.288 -0.413 -18.616 1.00 86.06 102 LYS A O 1
ATOM 812 N N . LYS A 1 103 ? 14.432 -0.344 -17.350 1.00 81.12 103 LYS A N 1
ATOM 813 C CA . LYS A 1 103 ? 13.537 0.139 -18.412 1.00 81.12 103 LYS A CA 1
ATOM 814 C C . LYS A 1 103 ? 13.789 1.588 -18.803 1.00 81.12 103 LYS A C 1
ATOM 816 O O . LYS A 1 103 ? 13.737 1.887 -19.988 1.00 81.12 103 LYS A O 1
ATOM 821 N N . ARG A 1 104 ? 14.198 2.431 -17.851 1.00 69.56 104 ARG A N 1
ATOM 822 C CA . ARG A 1 104 ? 14.663 3.803 -18.117 1.00 69.56 104 ARG A CA 1
ATOM 823 C C . ARG A 1 104 ? 15.831 3.868 -19.117 1.00 69.56 104 ARG A C 1
ATOM 825 O O . ARG A 1 104 ? 16.015 4.879 -19.775 1.00 69.56 104 ARG A O 1
ATOM 832 N N . VAL A 1 105 ? 16.654 2.817 -19.208 1.00 58.25 105 VAL A N 1
ATOM 833 C CA . VAL A 1 105 ? 17.913 2.824 -19.982 1.00 58.25 105 VAL A CA 1
ATOM 834 C C . VAL A 1 105 ? 17.753 2.223 -21.391 1.00 58.25 105 VAL A C 1
ATOM 836 O O . VAL A 1 105 ? 18.613 2.415 -22.248 1.00 58.25 105 VAL A O 1
ATOM 839 N N . PHE A 1 106 ? 16.655 1.519 -21.682 1.00 51.75 106 PHE A N 1
ATOM 840 C CA . PHE A 1 106 ? 16.494 0.794 -22.947 1.00 51.75 106 PHE A CA 1
ATOM 841 C C . PHE A 1 106 ? 15.699 1.591 -23.996 1.00 51.75 106 PHE A C 1
ATOM 843 O O . PHE A 1 106 ? 14.473 1.574 -23.977 1.00 51.75 106 PHE A O 1
ATOM 850 N N . GLY A 1 107 ? 16.395 2.187 -24.980 1.00 49.66 107 GLY A N 1
ATOM 851 C CA . GLY A 1 107 ? 15.784 2.469 -26.288 1.00 49.66 107 GLY A CA 1
ATOM 852 C C . GLY A 1 107 ? 16.314 3.642 -27.122 1.00 49.66 107 GLY A C 1
ATOM 853 O O . GLY A 1 107 ? 15.570 4.574 -27.395 1.00 49.66 107 GLY A O 1
ATOM 854 N N . THR A 1 108 ? 17.529 3.548 -27.671 1.00 47.88 108 THR A N 1
ATOM 855 C CA . THR A 1 108 ? 17.867 4.122 -28.991 1.00 47.88 108 THR A CA 1
ATOM 856 C C . THR A 1 108 ? 17.737 3.027 -30.055 1.00 47.88 108 THR A C 1
ATOM 858 O O . THR A 1 108 ? 18.718 2.560 -30.624 1.00 47.88 108 THR A O 1
ATOM 861 N N . ARG A 1 109 ? 16.517 2.559 -30.338 1.00 43.50 109 ARG A N 1
ATOM 862 C CA . ARG A 1 109 ? 16.255 1.743 -31.536 1.00 43.50 109 ARG A CA 1
ATOM 863 C C . ARG A 1 109 ? 15.274 2.478 -32.427 1.00 43.50 109 ARG A C 1
ATOM 865 O O . ARG A 1 109 ? 14.078 2.386 -32.219 1.00 43.50 109 ARG A O 1
ATOM 872 N N . GLY A 1 110 ? 15.826 3.195 -33.405 1.00 48.09 110 GLY A N 1
ATOM 873 C CA . GLY A 1 110 ? 15.061 3.844 -34.466 1.00 48.09 110 GLY A CA 1
ATOM 874 C C . GLY A 1 110 ? 14.218 5.012 -33.964 1.00 48.09 110 GLY A C 1
ATOM 875 O O . GLY A 1 110 ? 13.095 4.813 -33.547 1.00 48.09 110 GLY A O 1
ATOM 876 N N . LYS A 1 111 ? 14.796 6.216 -34.027 1.00 46.91 111 LYS A N 1
ATOM 877 C CA . LYS A 1 111 ? 14.167 7.549 -33.965 1.00 46.91 111 LYS A CA 1
ATOM 878 C C . LYS A 1 111 ? 12.942 7.742 -33.042 1.00 46.91 111 LYS A C 1
ATOM 880 O O . LYS A 1 111 ? 11.852 7.237 -33.268 1.00 46.91 111 LYS A O 1
ATOM 885 N N . THR A 1 112 ? 13.169 8.678 -32.112 1.00 48.00 112 THR A N 1
ATOM 886 C CA . THR A 1 112 ? 12.204 9.553 -31.422 1.00 48.00 112 THR A CA 1
ATOM 887 C C . THR A 1 112 ? 11.286 8.893 -30.407 1.00 48.00 112 THR A C 1
ATOM 889 O O . THR A 1 112 ? 10.102 8.779 -30.657 1.00 48.00 112 THR A O 1
ATOM 892 N N . HIS A 1 113 ? 11.832 8.503 -29.254 1.00 48.91 113 HIS A N 1
ATOM 893 C CA . HIS A 1 113 ? 11.518 9.097 -27.942 1.00 48.91 113 HIS A CA 1
ATOM 894 C C . HIS A 1 113 ? 12.398 8.392 -26.893 1.00 48.91 113 HIS A C 1
ATOM 896 O O . HIS A 1 113 ? 12.115 7.241 -26.566 1.00 48.91 113 HIS A O 1
ATOM 902 N N . PRO A 1 114 ? 13.479 9.007 -26.370 1.00 52.12 114 PRO A N 1
ATOM 903 C CA . PRO A 1 114 ? 14.105 8.480 -25.164 1.00 52.12 114 PRO A CA 1
ATOM 904 C C . PRO A 1 114 ? 13.034 8.473 -24.072 1.00 52.12 114 PRO A C 1
ATOM 906 O O . PRO A 1 114 ? 12.469 9.513 -23.731 1.00 52.12 114 PRO A O 1
ATOM 909 N N . ILE A 1 115 ? 12.691 7.286 -23.584 1.00 53.34 115 ILE A N 1
ATOM 910 C CA . ILE A 1 115 ? 11.737 7.119 -22.494 1.00 53.34 115 ILE A CA 1
ATOM 911 C C . ILE A 1 115 ? 12.488 7.475 -21.212 1.00 53.34 115 ILE A C 1
ATOM 913 O O . ILE A 1 115 ? 12.948 6.614 -20.466 1.00 53.34 115 ILE A O 1
ATOM 917 N N . GLU A 1 116 ? 12.687 8.768 -20.991 1.00 58.91 116 GLU A N 1
ATOM 918 C CA . GLU A 1 116 ? 13.313 9.270 -19.780 1.00 58.91 116 GLU A CA 1
ATOM 919 C C . GLU A 1 116 ? 12.211 9.687 -18.808 1.00 58.91 116 GLU A C 1
ATOM 921 O O . GLU A 1 116 ? 11.686 10.798 -18.840 1.00 58.91 116 GLU A O 1
ATOM 926 N N . PHE A 1 117 ? 11.804 8.746 -17.961 1.00 67.50 117 PHE A N 1
ATOM 927 C CA . PHE A 1 117 ? 11.059 9.051 -16.745 1.00 67.50 117 PHE A CA 1
ATOM 928 C C . PHE A 1 117 ? 12.025 9.039 -15.546 1.00 67.50 117 PHE A C 1
ATOM 930 O O . PHE A 1 117 ? 13.041 8.329 -15.572 1.00 67.50 117 PHE A O 1
ATOM 937 N N . PRO A 1 118 ? 11.757 9.839 -14.497 1.00 74.88 118 PRO A N 1
ATOM 938 C CA . PRO A 1 118 ? 12.684 10.012 -13.385 1.00 74.88 118 PRO A CA 1
ATOM 939 C C . PRO A 1 118 ? 12.970 8.690 -12.645 1.00 74.88 118 PRO A C 1
ATOM 941 O O . PRO A 1 118 ? 12.224 7.708 -12.772 1.00 74.88 118 PRO A O 1
ATOM 944 N N . PRO A 1 119 ? 14.067 8.628 -11.861 1.00 83.25 119 PRO A N 1
ATOM 945 C CA . PRO A 1 119 ? 14.280 7.531 -10.921 1.00 83.25 119 PRO A CA 1
ATOM 946 C C . PRO A 1 119 ? 13.040 7.334 -10.046 1.00 83.25 119 PRO A C 1
ATOM 948 O O . PRO A 1 119 ? 12.476 8.316 -9.580 1.00 83.25 119 PRO A O 1
ATOM 951 N N . LEU A 1 120 ? 12.647 6.083 -9.794 1.00 87.75 120 LEU A N 1
ATOM 952 C CA . LEU A 1 120 ? 11.515 5.758 -8.926 1.00 87.75 120 LEU A CA 1
ATOM 953 C C . LEU A 1 120 ? 11.920 5.944 -7.449 1.00 87.75 120 LEU A C 1
ATOM 955 O O . LEU A 1 120 ? 12.683 5.111 -6.932 1.00 87.75 120 LEU A O 1
ATOM 959 N N . PRO A 1 121 ? 11.443 6.998 -6.753 1.00 89.50 121 PRO A N 1
ATOM 960 C CA . PRO A 1 121 ? 11.778 7.220 -5.350 1.00 89.50 121 PRO A CA 1
ATOM 961 C C . PRO A 1 121 ? 11.152 6.134 -4.474 1.00 89.50 121 PRO A C 1
ATOM 963 O O . PRO A 1 121 ? 10.130 5.546 -4.839 1.00 89.50 121 PRO A O 1
ATOM 966 N N . PHE A 1 122 ? 11.722 5.889 -3.290 1.00 92.81 122 PHE A N 1
ATOM 967 C CA . PHE A 1 122 ? 11.230 4.853 -2.373 1.00 92.81 122 PHE A CA 1
ATOM 968 C C . PHE A 1 122 ? 9.730 4.987 -2.066 1.00 92.81 122 PHE A C 1
ATOM 970 O O . PHE A 1 122 ? 9.013 3.991 -2.086 1.00 92.81 122 PHE A O 1
ATOM 977 N N . LEU A 1 123 ? 9.241 6.208 -1.827 1.00 91.25 123 LEU A N 1
ATOM 978 C CA . LEU A 1 123 ? 7.829 6.466 -1.532 1.00 91.25 123 LEU A CA 1
ATOM 979 C C . LEU A 1 123 ? 6.901 5.977 -2.654 1.00 91.25 123 LEU A C 1
ATOM 981 O O . LEU A 1 123 ? 5.910 5.295 -2.389 1.00 91.25 123 LEU A O 1
ATOM 985 N N . GLN A 1 124 ? 7.265 6.237 -3.911 1.00 89.19 124 GLN A N 1
ATOM 986 C CA . GLN A 1 124 ? 6.496 5.776 -5.066 1.00 89.19 124 GLN A CA 1
ATOM 987 C C . GLN A 1 124 ? 6.630 4.264 -5.269 1.00 89.19 124 GLN A C 1
ATOM 989 O O . GLN A 1 124 ? 5.633 3.582 -5.495 1.00 89.19 124 GLN A O 1
ATOM 994 N N . ALA A 1 125 ? 7.840 3.715 -5.123 1.00 92.75 125 ALA A N 1
ATOM 995 C CA . ALA A 1 125 ? 8.074 2.276 -5.223 1.00 92.75 125 ALA A CA 1
ATOM 996 C C . ALA A 1 125 ? 7.258 1.480 -4.194 1.00 92.75 125 ALA A C 1
ATOM 998 O O . ALA A 1 125 ? 6.610 0.499 -4.549 1.00 92.75 125 ALA A O 1
ATOM 999 N N . SER A 1 126 ? 7.237 1.935 -2.940 1.00 94.06 126 SER A N 1
ATOM 1000 C CA . SER A 1 126 ? 6.448 1.339 -1.858 1.00 94.06 126 SER A CA 1
ATOM 1001 C C . SER A 1 126 ? 4.951 1.409 -2.133 1.00 94.06 126 SER A C 1
ATOM 1003 O O . SER A 1 126 ? 4.245 0.422 -1.934 1.00 94.06 126 SER A O 1
ATOM 1005 N N . ARG A 1 127 ? 4.458 2.533 -2.667 1.00 91.69 127 ARG A N 1
ATOM 1006 C CA . ARG A 1 127 ? 3.053 2.672 -3.073 1.00 91.69 127 ARG A CA 1
ATOM 1007 C C . ARG A 1 127 ? 2.670 1.682 -4.175 1.00 91.69 127 ARG A C 1
ATOM 1009 O O . ARG A 1 127 ? 1.6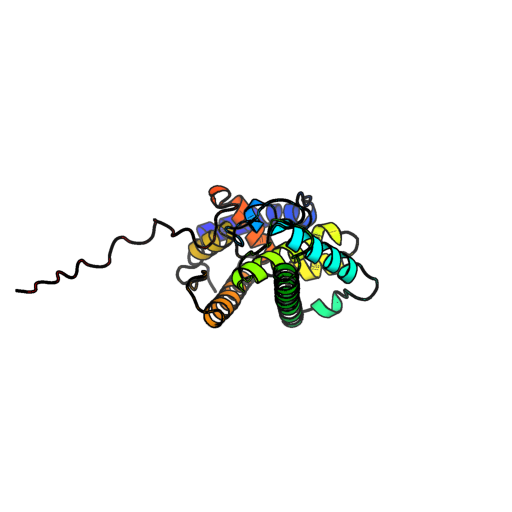32 1.027 -4.060 1.00 91.69 127 ARG A O 1
ATOM 1016 N N . LEU A 1 128 ? 3.494 1.559 -5.217 1.00 92.06 128 LEU A N 1
ATOM 1017 C CA . LEU A 1 128 ? 3.269 0.623 -6.325 1.00 92.06 128 LEU A CA 1
ATOM 1018 C C . LEU A 1 128 ? 3.326 -0.835 -5.849 1.00 92.06 128 LEU A C 1
ATOM 1020 O O . LEU A 1 128 ? 2.420 -1.611 -6.150 1.00 92.06 128 LEU A O 1
ATOM 1024 N N . ALA A 1 129 ? 4.331 -1.189 -5.043 1.00 94.75 129 ALA A N 1
ATOM 1025 C CA . ALA A 1 129 ? 4.473 -2.527 -4.477 1.00 94.75 129 ALA A CA 1
ATOM 1026 C C . ALA A 1 129 ? 3.270 -2.907 -3.599 1.00 94.75 129 ALA A C 1
ATOM 1028 O O . ALA A 1 129 ? 2.669 -3.957 -3.808 1.00 94.75 129 ALA A O 1
ATOM 1029 N N . ASN A 1 130 ? 2.849 -2.038 -2.675 1.00 94.81 130 ASN A N 1
ATOM 1030 C CA . ASN A 1 130 ? 1.710 -2.326 -1.797 1.00 94.81 130 ASN A CA 1
ATOM 1031 C C . ASN A 1 130 ? 0.388 -2.404 -2.576 1.00 94.81 130 ASN A C 1
ATOM 1033 O O . ASN A 1 130 ? -0.486 -3.198 -2.232 1.00 94.81 130 ASN A O 1
ATOM 1037 N N . SER A 1 131 ? 0.245 -1.621 -3.649 1.00 92.44 131 SER A N 1
ATOM 1038 C CA . SER A 1 131 ? -0.928 -1.696 -4.530 1.00 92.44 131 SER A CA 1
ATOM 1039 C C . SER A 1 131 ? -0.989 -3.034 -5.273 1.00 92.44 131 SER A C 1
ATOM 1041 O O . SER A 1 131 ? -2.044 -3.668 -5.290 1.00 92.44 131 SER A O 1
ATOM 1043 N N . PHE A 1 132 ? 0.147 -3.511 -5.795 1.00 93.56 132 PHE A N 1
ATOM 1044 C CA . PHE A 1 132 ? 0.265 -4.846 -6.387 1.00 93.56 132 PHE A CA 1
ATOM 1045 C C . PHE A 1 132 ? -0.039 -5.956 -5.373 1.00 93.56 132 PHE A C 1
ATOM 1047 O O . PHE A 1 132 ? -0.835 -6.851 -5.655 1.00 93.56 132 PHE A O 1
ATOM 1054 N N . ILE A 1 133 ? 0.533 -5.874 -4.169 1.00 92.44 133 ILE A N 1
ATOM 1055 C CA . ILE A 1 133 ? 0.284 -6.839 -3.091 1.00 92.44 133 ILE A CA 1
ATOM 1056 C C . ILE A 1 133 ? -1.212 -6.896 -2.762 1.00 92.44 133 ILE A C 1
ATOM 1058 O O . ILE A 1 133 ? -1.789 -7.978 -2.684 1.00 92.44 133 ILE A O 1
ATOM 1062 N N . LYS A 1 134 ? -1.883 -5.743 -2.659 1.00 91.25 134 LYS A N 1
ATOM 1063 C CA . LYS A 1 134 ? -3.340 -5.697 -2.487 1.00 91.25 134 LYS A CA 1
ATOM 1064 C C . LYS A 1 134 ? -4.074 -6.324 -3.679 1.00 91.25 134 LYS A C 1
ATOM 1066 O O . LYS A 1 134 ? -5.088 -6.989 -3.485 1.00 91.25 134 LYS A O 1
ATOM 1071 N N . ALA A 1 135 ? -3.603 -6.138 -4.912 1.00 90.62 135 ALA A N 1
ATOM 1072 C CA . ALA A 1 135 ? -4.202 -6.731 -6.114 1.00 90.62 135 ALA A CA 1
ATOM 1073 C C . ALA A 1 135 ? -4.091 -8.267 -6.163 1.00 90.62 135 ALA A C 1
ATOM 1075 O O . ALA A 1 135 ? -4.977 -8.922 -6.725 1.00 90.62 135 ALA A O 1
ATOM 1076 N N . LEU A 1 136 ? -3.079 -8.862 -5.513 1.00 88.94 136 LEU A N 1
ATOM 1077 C CA . LEU A 1 136 ? -2.959 -10.321 -5.391 1.00 88.94 136 LEU A CA 1
ATOM 1078 C C . LEU A 1 136 ? -4.194 -10.951 -4.738 1.00 88.94 136 LEU A C 1
ATOM 1080 O O . LEU A 1 136 ? -4.522 -12.080 -5.084 1.00 88.94 136 LEU A O 1
ATOM 1084 N N . ARG A 1 137 ? -4.947 -10.225 -3.897 1.00 87.06 137 ARG A N 1
ATOM 1085 C CA . ARG A 1 137 ? -6.208 -10.715 -3.307 1.00 87.06 137 ARG A CA 1
ATOM 1086 C C . ARG A 1 137 ? -7.190 -11.257 -4.360 1.00 87.06 137 ARG A C 1
ATOM 1088 O O . ARG A 1 137 ? -7.866 -12.252 -4.130 1.00 87.06 137 ARG A O 1
ATOM 1095 N N . VAL A 1 138 ? -7.236 -10.624 -5.538 1.00 86.19 138 VAL A N 1
ATOM 1096 C CA . VAL A 1 138 ? -8.144 -10.994 -6.634 1.00 86.19 138 VAL A CA 1
ATOM 1097 C C . VAL A 1 138 ? -7.511 -12.056 -7.530 1.00 86.19 138 VAL A C 1
ATOM 1099 O O . VAL A 1 138 ? -8.177 -13.009 -7.928 1.00 86.19 138 VAL A O 1
ATOM 1102 N N . LYS A 1 139 ? -6.219 -11.915 -7.844 1.00 82.62 139 LYS A N 1
ATOM 1103 C CA . LYS A 1 139 ? -5.506 -12.815 -8.770 1.00 82.62 139 LYS A CA 1
ATOM 1104 C C . LYS A 1 139 ? -5.136 -14.162 -8.136 1.00 82.62 139 LYS A C 1
ATOM 1106 O O . LYS A 1 139 ? -5.044 -15.160 -8.843 1.00 82.62 139 LYS A O 1
ATOM 1111 N N . CYS A 1 140 ? -4.992 -14.205 -6.814 1.00 76.94 140 CYS A N 1
ATOM 1112 C CA . CYS A 1 140 ? -4.737 -15.404 -6.017 1.00 76.94 140 CYS A CA 1
ATOM 1113 C C . CYS A 1 140 ? -6.004 -15.916 -5.310 1.00 76.94 140 CYS A C 1
ATOM 1115 O O . CYS A 1 140 ? -5.893 -16.629 -4.320 1.00 76.94 140 CYS A O 1
ATOM 1117 N N . ASN A 1 141 ? -7.209 -15.597 -5.798 1.00 76.75 141 ASN A N 1
ATOM 1118 C CA . ASN A 1 141 ? -8.474 -15.984 -5.152 1.00 76.75 141 ASN A CA 1
ATOM 1119 C C . ASN A 1 141 ? -8.650 -17.505 -4.943 1.00 76.75 141 ASN A C 1
ATOM 1121 O O . ASN A 1 141 ? -9.372 -17.925 -4.045 1.00 76.75 141 ASN A O 1
ATOM 1125 N N . LYS A 1 142 ? -7.963 -18.343 -5.730 1.00 80.94 142 LYS A N 1
ATOM 1126 C CA . LYS A 1 142 ? -7.911 -19.807 -5.555 1.00 80.94 142 LYS A CA 1
ATOM 1127 C C . LYS A 1 142 ? -6.935 -20.270 -4.459 1.00 80.94 142 LYS A C 1
ATOM 1129 O O . LYS A 1 142 ? -6.788 -21.469 -4.248 1.00 80.94 142 LYS A O 1
ATOM 1134 N N . ARG A 1 143 ? -6.239 -19.349 -3.787 1.00 83.06 143 ARG A N 1
ATOM 1135 C CA . ARG A 1 143 ? -5.246 -19.611 -2.735 1.00 83.06 143 ARG A CA 1
ATOM 1136 C C . ARG A 1 143 ? -5.627 -18.857 -1.452 1.00 83.06 143 ARG A C 1
ATOM 1138 O O . ARG A 1 143 ? -5.048 -17.811 -1.163 1.00 83.06 143 ARG A O 1
ATOM 1145 N N . PRO A 1 144 ? -6.591 -19.364 -0.664 1.00 83.19 144 PRO A N 1
ATOM 1146 C CA . PRO A 1 144 ? -7.123 -18.642 0.495 1.00 83.19 144 PRO A CA 1
ATOM 1147 C C . PRO A 1 144 ? -6.056 -18.312 1.549 1.00 83.19 144 PRO A C 1
ATOM 1149 O O . PRO A 1 144 ? -6.071 -17.225 2.104 1.00 83.19 144 PRO A O 1
ATOM 1152 N N . HIS A 1 145 ? -5.060 -19.176 1.756 1.00 82.88 145 HIS A N 1
ATOM 1153 C CA . HIS A 1 145 ? -3.944 -18.915 2.678 1.00 82.88 145 HIS A CA 1
ATOM 1154 C C . HIS A 1 145 ? -3.129 -17.662 2.309 1.00 82.88 145 HIS A C 1
ATOM 1156 O O . HIS A 1 145 ? -2.692 -16.927 3.187 1.00 82.88 145 HIS A O 1
ATOM 1162 N N . VAL A 1 146 ? -2.958 -17.385 1.011 1.00 81.94 146 VAL A N 1
ATOM 1163 C CA . VAL A 1 146 ? -2.287 -16.171 0.517 1.00 81.94 146 VAL A CA 1
ATOM 1164 C C . VAL A 1 146 ? -3.114 -14.937 0.831 1.00 81.94 146 VAL A C 1
ATOM 1166 O O . VAL A 1 146 ? -2.579 -13.925 1.277 1.00 81.94 146 VAL A O 1
ATOM 1169 N N . LEU A 1 147 ? -4.424 -15.033 0.599 1.00 86.44 147 LEU A N 1
ATOM 1170 C CA . LEU A 1 147 ? -5.359 -13.959 0.894 1.00 86.44 147 LEU A CA 1
ATOM 1171 C C . LEU A 1 147 ? -5.337 -13.614 2.384 1.00 86.44 147 LEU A C 1
ATOM 1173 O O . LEU A 1 147 ? -5.230 -12.439 2.713 1.00 86.44 147 LEU A O 1
ATOM 1177 N N . GLU A 1 148 ? -5.382 -14.619 3.260 1.00 88.69 148 GLU A N 1
ATOM 1178 C CA . GLU A 1 148 ? -5.355 -14.410 4.710 1.00 88.69 148 GLU A CA 1
ATOM 1179 C C . GLU A 1 148 ? -4.010 -13.848 5.191 1.00 88.69 148 GLU A C 1
ATOM 1181 O O . GLU A 1 148 ? -3.995 -12.927 6.004 1.00 88.69 148 GLU A O 1
ATOM 1186 N N . ALA A 1 149 ? -2.879 -14.306 4.640 1.00 88.75 149 ALA A N 1
ATOM 1187 C CA . ALA A 1 149 ? -1.570 -13.737 4.968 1.00 88.75 149 ALA A CA 1
ATOM 1188 C C . ALA A 1 149 ? -1.467 -12.256 4.560 1.00 88.75 149 ALA A C 1
ATOM 1190 O O . ALA A 1 149 ? -1.008 -11.421 5.340 1.00 88.75 149 ALA A O 1
ATOM 1191 N N . ILE A 1 150 ? -1.943 -11.905 3.359 1.00 90.06 150 ILE A N 1
ATOM 1192 C CA . ILE A 1 150 ? -2.005 -10.510 2.897 1.00 90.06 150 ILE A CA 1
ATOM 1193 C C . ILE A 1 150 ? -2.976 -9.701 3.757 1.00 90.06 150 ILE A C 1
ATOM 1195 O O . ILE A 1 150 ? -2.660 -8.575 4.129 1.00 90.06 150 ILE A O 1
ATOM 1199 N N . PHE A 1 151 ? -4.141 -10.256 4.085 1.00 91.56 151 PHE A N 1
ATOM 1200 C CA . PHE A 1 151 ? -5.130 -9.595 4.926 1.00 91.56 151 PHE A CA 1
ATOM 1201 C C . PHE A 1 151 ? -4.564 -9.273 6.311 1.00 91.56 151 PHE A C 1
ATOM 1203 O O . PHE A 1 151 ? -4.725 -8.145 6.766 1.00 91.56 151 PHE A O 1
ATOM 1210 N N . ALA A 1 152 ? -3.870 -10.218 6.947 1.00 90.12 152 ALA A N 1
ATOM 1211 C CA . ALA A 1 152 ? -3.350 -10.074 8.303 1.00 90.12 152 ALA A CA 1
ATOM 1212 C C . ALA A 1 152 ? -2.083 -9.205 8.389 1.00 90.12 152 ALA A C 1
ATOM 1214 O O . ALA A 1 152 ? -1.956 -8.387 9.302 1.00 90.12 152 ALA A O 1
ATOM 1215 N N . ASN A 1 153 ? -1.148 -9.376 7.449 1.00 91.38 153 ASN A N 1
ATOM 1216 C CA . ASN A 1 153 ? 0.199 -8.795 7.534 1.00 91.38 153 ASN A CA 1
ATOM 1217 C C . ASN A 1 153 ? 0.453 -7.671 6.513 1.00 91.38 153 ASN A C 1
ATOM 1219 O O . ASN A 1 153 ? 1.480 -6.991 6.570 1.00 91.38 153 ASN A O 1
ATOM 1223 N N . GLY 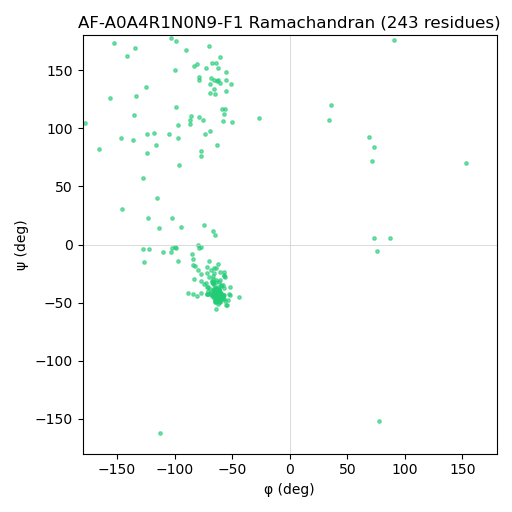A 1 154 ? -0.493 -7.439 5.601 1.00 92.44 154 GLY A N 1
ATOM 1224 C CA . GLY A 1 154 ? -0.411 -6.436 4.549 1.00 92.44 154 GLY A CA 1
ATOM 1225 C C . GLY A 1 154 ? -0.145 -5.023 5.054 1.00 92.44 154 GLY A C 1
ATOM 1226 O O . GLY A 1 154 ? -0.686 -4.571 6.061 1.00 92.44 154 GLY A O 1
ATOM 1227 N N . HIS A 1 155 ? 0.676 -4.297 4.302 1.00 95.44 155 HIS A N 1
ATOM 1228 C CA . HIS A 1 155 ? 0.915 -2.879 4.538 1.00 95.44 155 HIS A CA 1
ATOM 1229 C C . HIS A 1 155 ? -0.243 -2.050 3.995 1.00 95.44 155 HIS A C 1
ATOM 1231 O O . HIS A 1 155 ? -0.770 -2.335 2.918 1.00 95.44 155 HIS A O 1
ATOM 1237 N N . VAL A 1 156 ? -0.577 -0.961 4.685 1.00 94.12 156 VAL A N 1
ATOM 1238 C CA . VAL A 1 156 ? -1.505 0.029 4.138 1.00 94.12 156 VAL A CA 1
ATOM 1239 C C . VAL A 1 156 ? -0.868 0.705 2.913 1.00 94.12 156 VAL A C 1
ATOM 1241 O O . VAL A 1 156 ? 0.341 0.977 2.876 1.00 94.12 156 VAL A O 1
ATOM 1244 N N . VAL A 1 157 ? -1.663 0.985 1.879 1.00 93.00 157 VAL A N 1
ATOM 1245 C CA . VAL A 1 157 ? -1.198 1.752 0.715 1.00 93.00 157 VAL A CA 1
ATOM 1246 C C . VAL A 1 157 ? -1.196 3.238 1.076 1.00 93.00 157 VAL A C 1
ATOM 1248 O O . VAL A 1 157 ? -2.252 3.854 1.198 1.00 93.00 157 VAL A O 1
ATOM 1251 N N . LEU A 1 158 ? -0.008 3.832 1.224 1.00 92.19 158 LEU A N 1
ATOM 1252 C CA . LEU A 1 158 ? 0.146 5.259 1.532 1.00 92.19 158 LEU A CA 1
ATOM 1253 C C . LEU A 1 158 ? -0.090 6.121 0.284 1.00 92.19 158 LEU A C 1
ATOM 1255 O O . LEU A 1 158 ? 0.838 6.544 -0.400 1.00 92.19 158 LEU A O 1
ATOM 1259 N N . ASN A 1 159 ? -1.363 6.342 -0.031 1.00 88.25 159 ASN A N 1
ATOM 1260 C CA . ASN A 1 159 ? -1.849 7.307 -1.017 1.00 88.25 159 ASN A CA 1
ATOM 1261 C C . ASN A 1 159 ? -2.416 8.557 -0.307 1.00 88.25 159 ASN A C 1
ATOM 1263 O O . ASN A 1 159 ? -2.435 8.627 0.925 1.00 88.25 159 ASN A O 1
ATOM 1267 N N . ALA A 1 160 ? -2.853 9.560 -1.076 1.00 89.25 160 ALA A N 1
ATOM 1268 C CA . ALA A 1 160 ? -3.382 10.801 -0.511 1.00 89.25 160 ALA A CA 1
ATOM 1269 C C . ALA A 1 160 ? -4.609 10.588 0.411 1.00 89.25 160 ALA A C 1
ATOM 1271 O O . ALA A 1 160 ? -4.571 11.121 1.522 1.00 89.25 160 ALA A O 1
ATOM 1272 N N . PRO A 1 161 ? -5.634 9.783 0.043 1.00 92.00 161 PRO A N 1
ATOM 1273 C CA . PRO A 1 161 ? -6.740 9.449 0.947 1.00 92.00 161 PRO A CA 1
ATOM 1274 C C . PRO A 1 161 ? -6.276 8.842 2.278 1.00 92.00 161 PRO A C 1
ATOM 1276 O O . PRO A 1 161 ? -6.618 9.349 3.345 1.00 92.00 161 PRO A O 1
ATOM 1279 N N . THR A 1 162 ? -5.443 7.800 2.224 1.00 93.81 162 THR A N 1
ATOM 1280 C CA . THR A 1 162 ? -4.939 7.089 3.406 1.00 93.81 162 THR A CA 1
ATOM 1281 C C . THR A 1 162 ? -4.147 8.001 4.329 1.00 93.81 162 THR A C 1
ATOM 1283 O O . THR A 1 162 ? -4.377 8.005 5.535 1.00 93.81 162 THR A O 1
ATOM 1286 N N . LEU A 1 163 ? -3.217 8.793 3.791 1.00 93.06 163 LEU A N 1
ATOM 1287 C CA . LEU A 1 163 ? -2.423 9.701 4.619 1.00 93.06 163 LEU A CA 1
ATOM 1288 C C . LEU A 1 163 ? -3.272 10.815 5.226 1.00 93.06 163 LEU A C 1
ATOM 1290 O O . LEU A 1 163 ? -2.974 11.244 6.335 1.00 93.06 163 LEU A O 1
ATOM 1294 N N . ALA A 1 164 ? -4.306 11.290 4.529 1.00 92.69 164 ALA A N 1
ATOM 1295 C CA . ALA A 1 164 ? -5.227 12.270 5.090 1.00 92.69 164 ALA A CA 1
ATOM 1296 C C . ALA A 1 164 ? -5.988 11.683 6.284 1.00 9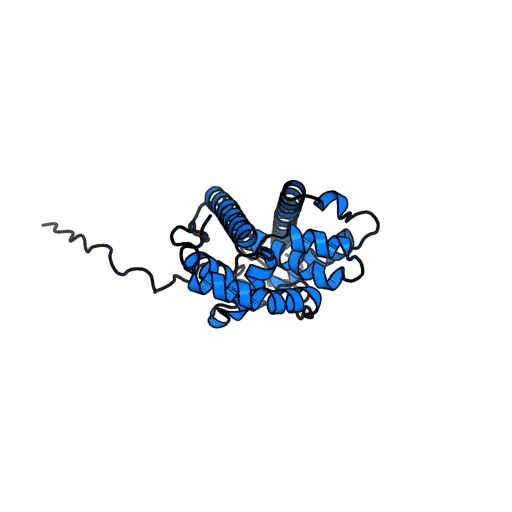2.69 164 ALA A C 1
ATOM 1298 O O . ALA A 1 164 ? -5.941 12.261 7.362 1.00 92.69 164 ALA A O 1
ATOM 1299 N N . VAL A 1 165 ? -6.573 10.490 6.134 1.00 95.25 165 VAL A N 1
ATOM 1300 C CA . VAL A 1 165 ? -7.252 9.803 7.245 1.00 95.25 165 VAL A CA 1
ATOM 1301 C C . VAL A 1 165 ? -6.297 9.511 8.404 1.00 95.25 165 VAL A C 1
ATOM 1303 O O . VAL A 1 165 ? -6.642 9.765 9.551 1.00 95.25 165 VAL A O 1
ATOM 1306 N N . LEU A 1 166 ? -5.074 9.046 8.138 1.00 94.69 166 LEU A N 1
ATOM 1307 C CA . LEU A 1 166 ? -4.086 8.802 9.195 1.00 94.69 166 LEU A CA 1
ATOM 1308 C C . LEU A 1 166 ? -3.658 10.082 9.928 1.00 94.69 166 LEU A C 1
ATOM 1310 O O . LEU A 1 166 ? -3.372 10.017 11.119 1.00 94.69 166 LEU A O 1
ATOM 1314 N N . ARG A 1 167 ? -3.615 11.235 9.248 1.00 93.56 167 ARG A N 1
ATOM 1315 C CA . ARG A 1 167 ? -3.367 12.544 9.884 1.00 93.56 167 ARG A CA 1
ATOM 1316 C C . ARG A 1 167 ? -4.564 13.012 10.705 1.00 93.56 167 ARG A C 1
ATOM 1318 O O . ARG A 1 167 ? -4.373 13.578 11.773 1.00 93.56 167 ARG A O 1
ATOM 1325 N N . ASP A 1 168 ? -5.776 12.741 10.231 1.00 93.25 168 ASP A N 1
ATOM 1326 C CA . ASP A 1 168 ? -7.006 13.056 10.960 1.00 93.25 168 ASP A CA 1
ATOM 1327 C C . ASP A 1 168 ? -7.171 12.156 12.206 1.00 93.25 168 ASP A C 1
ATOM 1329 O O . ASP A 1 168 ? -7.779 12.580 13.187 1.00 93.25 168 ASP A O 1
ATOM 1333 N N . LEU A 1 169 ? -6.619 10.933 12.184 1.00 92.94 169 LEU A N 1
ATOM 1334 C CA . LEU A 1 169 ? -6.573 9.992 13.316 1.00 92.94 169 LEU A CA 1
ATOM 1335 C C . LEU A 1 169 ? -5.416 10.258 14.290 1.00 92.94 169 LEU A C 1
ATOM 1337 O O . LEU A 1 169 ? -5.535 9.938 15.473 1.00 92.94 169 LEU A O 1
ATOM 1341 N N . HIS A 1 170 ? -4.296 10.801 13.803 1.00 89.50 170 HIS A N 1
ATOM 1342 C CA . HIS A 1 170 ? -3.079 11.011 14.583 1.00 89.50 170 HIS A CA 1
ATOM 1343 C C . HIS A 1 170 ? -2.483 12.398 14.330 1.00 89.50 170 HIS A C 1
ATOM 1345 O O . HIS A 1 170 ? -1.877 12.660 13.288 1.00 89.50 170 HIS A O 1
ATOM 1351 N N . THR A 1 171 ? -2.542 13.250 15.349 1.00 81.44 171 THR A N 1
ATOM 1352 C CA . THR A 1 171 ? -2.037 14.631 15.345 1.00 81.44 171 THR A CA 1
ATOM 1353 C C . THR A 1 171 ? -0.532 14.735 15.082 1.00 81.44 171 THR A C 1
ATOM 1355 O O . THR A 1 171 ? -0.056 15.760 14.601 1.00 81.44 171 THR A O 1
ATOM 1358 N N . THR A 1 172 ? 0.231 13.673 15.358 1.00 85.69 172 THR A N 1
ATOM 1359 C CA . THR A 1 172 ? 1.700 13.639 15.244 1.00 85.69 172 THR A CA 1
ATOM 1360 C C . THR A 1 172 ? 2.209 12.663 14.181 1.00 85.69 172 THR A C 1
ATOM 1362 O O . THR A 1 172 ? 3.188 11.948 14.404 1.00 85.69 172 THR A O 1
ATOM 1365 N N . LEU A 1 173 ? 1.551 12.572 13.023 1.00 90.00 173 LEU A N 1
ATOM 1366 C CA . LEU A 1 173 ? 2.035 11.713 11.939 1.00 90.00 173 LEU A CA 1
ATOM 1367 C C . LEU A 1 173 ? 3.334 12.281 11.319 1.00 90.00 173 LEU A C 1
ATOM 1369 O O . LEU A 1 173 ? 3.348 13.458 10.955 1.00 90.00 173 LEU A O 1
ATOM 1373 N N . PRO A 1 174 ? 4.409 11.479 11.156 1.00 89.44 174 PRO A N 1
ATOM 1374 C CA . PRO A 1 174 ? 5.633 11.937 10.502 1.00 89.44 174 PRO A CA 1
ATOM 1375 C C . PRO A 1 174 ? 5.377 12.499 9.103 1.00 89.44 174 PRO A C 1
ATOM 1377 O O . PRO A 1 174 ? 4.500 12.022 8.373 1.00 89.44 174 PRO A O 1
ATOM 1380 N N . GLU A 1 175 ? 6.187 13.475 8.695 1.00 89.94 175 GLU A N 1
ATOM 1381 C CA . GLU A 1 175 ? 6.201 13.910 7.302 1.00 89.94 175 GLU A CA 1
ATOM 1382 C C . GLU A 1 175 ? 6.591 12.747 6.386 1.00 89.94 175 GLU A C 1
ATOM 1384 O O . GLU A 1 175 ? 7.466 11.943 6.716 1.00 89.94 175 GLU A O 1
ATOM 1389 N N . TYR A 1 176 ? 5.909 12.657 5.246 1.00 90.44 176 TYR A N 1
ATOM 1390 C CA . TYR A 1 176 ? 6.114 11.625 4.237 1.00 90.44 176 TYR A CA 1
ATOM 1391 C C . TYR A 1 176 ? 5.861 12.227 2.856 1.00 90.44 176 TYR A C 1
ATOM 1393 O O . TYR A 1 176 ? 4.715 12.309 2.405 1.00 90.44 176 TYR A O 1
ATOM 1401 N N . ASN A 1 177 ? 6.921 12.738 2.232 1.00 88.81 177 ASN A N 1
ATOM 1402 C CA . ASN A 1 177 ? 6.871 13.456 0.956 1.00 88.81 177 ASN A CA 1
ATOM 1403 C C . ASN A 1 177 ? 8.205 13.325 0.192 1.00 88.81 177 ASN A C 1
ATOM 1405 O O . ASN A 1 177 ? 9.170 12.770 0.717 1.00 88.81 177 ASN A O 1
ATOM 1409 N N . LEU A 1 178 ? 8.268 13.814 -1.052 1.00 84.75 178 LEU A N 1
ATOM 1410 C CA . LEU A 1 178 ? 9.485 13.730 -1.873 1.00 84.75 178 LEU A CA 1
ATOM 1411 C C . LEU A 1 178 ? 10.569 14.773 -1.534 1.00 84.75 178 LEU A C 1
ATOM 1413 O O . LEU A 1 178 ? 11.637 14.735 -2.141 1.00 84.75 178 LEU A O 1
ATOM 1417 N N . LEU A 1 179 ? 10.325 15.701 -0.600 1.00 86.50 179 LEU A N 1
ATOM 1418 C CA . LEU A 1 179 ? 11.305 16.722 -0.192 1.00 86.50 179 LEU A CA 1
ATOM 1419 C C . LEU A 1 179 ? 12.312 16.193 0.839 1.00 86.50 179 LEU A C 1
ATOM 1421 O O . LEU A 1 179 ? 13.367 16.793 1.032 1.00 86.50 179 LEU A O 1
ATOM 1425 N N . GLN A 1 180 ? 11.979 15.088 1.503 1.00 89.25 180 GLN A N 1
ATOM 1426 C CA . GLN A 1 180 ? 12.830 14.417 2.480 1.00 89.25 180 GLN A CA 1
ATOM 1427 C C . GLN A 1 180 ? 13.886 13.537 1.795 1.00 89.25 180 GLN A C 1
ATOM 1429 O O . GLN A 1 180 ? 13.690 13.038 0.682 1.00 89.25 180 GLN A O 1
ATOM 1434 N N . SER A 1 181 ? 14.997 13.280 2.486 1.00 93.69 181 SER A N 1
ATOM 1435 C CA . SER A 1 181 ? 15.976 12.284 2.047 1.00 93.69 181 SER A CA 1
ATOM 1436 C C . SER A 1 181 ? 15.372 10.875 2.044 1.00 93.69 181 SER A C 1
ATOM 1438 O O . SER A 1 181 ? 14.438 10.567 2.785 1.00 93.69 181 SER A O 1
ATOM 1440 N N . GLU A 1 182 ? 15.933 9.966 1.242 1.00 93.38 182 GLU A N 1
ATOM 1441 C CA . GLU A 1 182 ? 15.416 8.594 1.161 1.00 93.38 182 GLU A CA 1
ATOM 1442 C C . GLU A 1 182 ? 15.405 7.887 2.531 1.00 93.38 182 GLU A C 1
ATOM 1444 O O . GLU A 1 182 ? 14.453 7.171 2.842 1.00 93.38 182 GLU A O 1
ATOM 1449 N N . ALA A 1 183 ? 16.419 8.117 3.371 1.00 95.31 183 ALA A N 1
ATOM 1450 C CA . ALA A 1 183 ? 16.497 7.532 4.709 1.00 95.31 183 ALA A CA 1
ATOM 1451 C C . ALA A 1 183 ? 15.375 8.039 5.633 1.00 95.31 183 ALA A C 1
ATOM 1453 O O . ALA A 1 183 ? 14.754 7.243 6.342 1.00 95.31 183 ALA A O 1
ATOM 1454 N N . GLU A 1 184 ? 15.075 9.339 5.585 1.00 96.00 184 GLU A N 1
ATOM 1455 C CA . GLU A 1 184 ? 13.964 9.942 6.331 1.00 96.00 184 GLU A CA 1
ATOM 1456 C C . GLU A 1 184 ? 12.620 9.394 5.848 1.00 96.00 184 GLU A C 1
ATOM 1458 O O . GLU A 1 184 ? 11.808 8.956 6.660 1.00 96.00 184 GLU A O 1
ATOM 1463 N N . VAL A 1 185 ? 12.412 9.308 4.531 1.00 94.19 185 VAL A N 1
ATOM 1464 C CA . VAL A 1 185 ? 11.188 8.737 3.947 1.00 94.19 185 VAL A CA 1
ATOM 1465 C C . VAL A 1 185 ? 10.997 7.277 4.366 1.00 94.19 185 VAL A C 1
ATOM 1467 O O . VAL A 1 185 ? 9.879 6.871 4.684 1.00 94.19 185 VAL A O 1
ATOM 1470 N N . GLN A 1 186 ? 12.060 6.467 4.386 1.00 96.06 186 GLN A N 1
ATOM 1471 C CA . GLN A 1 186 ? 11.992 5.075 4.846 1.00 96.06 186 GLN A CA 1
ATOM 1472 C C . GLN A 1 186 ? 11.665 4.975 6.344 1.00 96.06 186 GLN A C 1
ATOM 1474 O O . GLN A 1 186 ? 10.897 4.100 6.754 1.00 96.06 186 GLN A O 1
ATOM 1479 N N . LEU A 1 187 ? 12.222 5.864 7.171 1.00 96.50 187 LEU A N 1
ATOM 1480 C CA . LEU A 1 187 ? 11.903 5.926 8.597 1.00 96.50 187 LEU A CA 1
ATOM 1481 C C . LEU A 1 187 ? 10.437 6.319 8.820 1.00 96.50 187 LEU A C 1
ATOM 1483 O O . LEU A 1 187 ? 9.724 5.613 9.536 1.00 96.50 187 LEU A O 1
ATOM 1487 N N . SER A 1 188 ? 9.972 7.375 8.149 1.00 95.69 188 SER A N 1
ATOM 1488 C CA . SER A 1 188 ? 8.574 7.804 8.174 1.00 95.69 188 SER A CA 1
ATOM 1489 C C . SER A 1 188 ? 7.637 6.707 7.691 1.00 95.69 188 SER A C 1
ATOM 1491 O O . SER A 1 188 ? 6.640 6.430 8.348 1.00 95.69 188 SER A O 1
ATOM 1493 N N . TYR A 1 189 ? 7.975 6.020 6.597 1.00 96.44 189 TYR A N 1
ATOM 1494 C CA . TYR A 1 189 ? 7.195 4.891 6.094 1.00 96.44 189 TYR A CA 1
ATOM 1495 C C . TYR A 1 189 ? 6.996 3.820 7.167 1.00 96.44 189 TYR A C 1
ATOM 1497 O O . TYR A 1 189 ? 5.859 3.451 7.451 1.00 96.44 189 TYR A O 1
ATOM 1505 N N . ARG A 1 190 ? 8.081 3.355 7.802 1.00 95.56 190 ARG A N 1
ATOM 1506 C CA . ARG A 1 190 ? 8.003 2.342 8.867 1.00 95.56 190 ARG A CA 1
ATOM 1507 C C . ARG A 1 190 ? 7.170 2.827 10.050 1.00 95.56 190 ARG A C 1
ATOM 1509 O O . ARG A 1 190 ? 6.320 2.087 10.532 1.00 95.56 190 ARG A O 1
ATOM 1516 N N . SER A 1 191 ? 7.365 4.076 10.475 1.00 95.56 191 SER A N 1
ATOM 1517 C CA . SER A 1 191 ? 6.593 4.665 11.572 1.00 95.56 191 SER A CA 1
ATOM 1518 C C . SER A 1 191 ? 5.096 4.743 11.247 1.00 95.56 191 SER A C 1
ATOM 1520 O O . SER A 1 191 ? 4.269 4.362 12.070 1.00 95.56 191 SER A O 1
ATOM 1522 N N . ILE A 1 192 ? 4.732 5.162 10.033 1.00 96.12 192 ILE A N 1
ATOM 1523 C CA . ILE A 1 192 ? 3.333 5.251 9.594 1.00 96.12 192 ILE A CA 1
ATOM 1524 C C . ILE A 1 192 ? 2.699 3.857 9.490 1.00 96.12 192 ILE A C 1
ATOM 1526 O O . ILE A 1 192 ? 1.570 3.673 9.942 1.00 96.12 192 ILE A O 1
ATOM 1530 N N . GLN A 1 193 ? 3.414 2.865 8.946 1.00 96.12 193 GLN A N 1
ATOM 1531 C CA . GLN A 1 193 ? 2.930 1.479 8.906 1.00 96.12 193 GLN A CA 1
ATOM 1532 C C . GLN A 1 193 ? 2.702 0.926 10.317 1.00 96.12 193 GLN A C 1
ATOM 1534 O O . GLN A 1 193 ? 1.671 0.302 10.563 1.00 96.12 193 GLN A O 1
ATOM 1539 N N . GLN A 1 194 ? 3.612 1.201 11.259 1.00 94.75 194 GLN A N 1
ATOM 1540 C CA . GLN A 1 194 ? 3.440 0.799 12.655 1.00 94.75 194 GLN A CA 1
ATOM 1541 C C . GLN A 1 194 ? 2.209 1.461 13.283 1.00 94.75 194 GLN A C 1
ATOM 1543 O O . GLN A 1 194 ? 1.394 0.766 13.879 1.00 94.75 194 GLN A O 1
ATOM 1548 N N . ARG A 1 195 ? 2.007 2.769 13.080 1.00 94.81 195 ARG A N 1
ATOM 1549 C CA . ARG A 1 195 ? 0.818 3.472 13.593 1.00 94.81 195 ARG A CA 1
ATOM 1550 C C . ARG A 1 195 ? -0.484 2.900 13.034 1.00 94.81 195 ARG A C 1
ATOM 1552 O O . ARG A 1 195 ? -1.420 2.682 13.792 1.00 94.81 195 ARG A O 1
ATOM 1559 N N . ALA A 1 196 ? -0.531 2.595 11.735 1.00 95.81 196 ALA A N 1
ATOM 1560 C CA . ALA A 1 196 ? -1.690 1.946 11.125 1.00 95.81 196 ALA A CA 1
ATOM 1561 C C . ALA A 1 196 ? -1.962 0.561 11.740 1.00 95.81 196 ALA A C 1
ATOM 1563 O O . ALA A 1 196 ? -3.116 0.207 11.978 1.00 95.81 196 ALA A O 1
ATOM 1564 N N . ARG A 1 197 ? -0.909 -0.215 12.034 1.00 94.50 197 ARG A N 1
ATOM 1565 C CA . ARG A 1 197 ? -1.029 -1.513 12.716 1.00 94.50 197 ARG A CA 1
ATOM 1566 C C . ARG A 1 197 ? -1.527 -1.362 14.149 1.00 94.50 197 ARG A C 1
ATOM 1568 O O . ARG A 1 197 ? -2.431 -2.093 14.532 1.00 94.50 197 ARG A O 1
ATOM 1575 N N . ASP A 1 198 ? -0.977 -0.421 14.909 1.00 94.81 198 ASP A N 1
ATOM 1576 C CA . ASP A 1 198 ? -1.395 -0.158 16.289 1.00 94.81 198 ASP A CA 1
ATOM 1577 C C . ASP A 1 198 ? -2.860 0.285 16.345 1.00 94.81 198 ASP A C 1
ATOM 1579 O O . ASP A 1 198 ? -3.613 -0.181 17.197 1.00 94.81 198 ASP A O 1
ATOM 1583 N N . PHE A 1 199 ? -3.281 1.123 15.393 1.00 95.50 199 PHE A N 1
ATOM 1584 C CA . PHE A 1 199 ? -4.677 1.512 15.230 1.00 95.50 199 PHE A CA 1
ATOM 1585 C C . PHE A 1 199 ? -5.570 0.296 14.942 1.00 95.50 199 PHE A C 1
ATOM 1587 O O . PHE A 1 199 ? -6.563 0.086 15.631 1.00 95.50 199 PHE A O 1
ATOM 1594 N N . CYS A 1 200 ? -5.208 -0.562 13.984 1.00 95.56 200 CYS A N 1
ATOM 1595 C CA . CYS A 1 200 ? -6.001 -1.761 13.680 1.00 95.56 200 CYS A CA 1
ATOM 1596 C C . CYS A 1 200 ? -5.999 -2.785 14.828 1.00 95.56 200 CYS A C 1
ATOM 1598 O O . CYS A 1 200 ? -6.971 -3.511 15.000 1.00 95.56 200 CYS A O 1
ATOM 1600 N N . ALA A 1 201 ? -4.937 -2.850 15.634 1.00 94.62 201 ALA A N 1
ATOM 1601 C CA . ALA A 1 201 ? -4.901 -3.701 16.821 1.00 94.62 201 ALA A CA 1
ATOM 1602 C C . ALA A 1 201 ? -5.879 -3.223 17.907 1.00 94.62 201 ALA A C 1
ATOM 1604 O O . ALA A 1 201 ? -6.428 -4.043 18.637 1.00 94.62 201 ALA A O 1
ATOM 1605 N N . GLU A 1 202 ? -6.101 -1.911 18.004 1.00 95.56 202 GLU A N 1
ATOM 1606 C CA . GLU A 1 202 ? -7.006 -1.300 18.981 1.00 95.56 202 GLU A CA 1
ATOM 1607 C C . GLU A 1 202 ? -8.467 -1.299 18.504 1.00 95.56 202 GLU A C 1
ATOM 1609 O O . GLU A 1 202 ? -9.368 -1.635 19.268 1.00 95.56 202 GLU A O 1
ATOM 1614 N N . TYR A 1 203 ? -8.706 -0.969 17.231 1.00 95.81 203 TYR A N 1
ATOM 1615 C CA . TYR A 1 203 ? -10.052 -0.783 16.678 1.00 95.81 203 TYR A CA 1
ATOM 1616 C C . TYR A 1 203 ? -10.544 -1.958 15.820 1.00 95.81 203 TYR A C 1
ATOM 1618 O O . TYR A 1 203 ? -11.714 -1.986 15.442 1.00 95.81 203 TYR A O 1
ATOM 1626 N N . GLY A 1 204 ? -9.695 -2.950 15.548 1.00 95.06 204 GLY A N 1
ATOM 1627 C CA . GLY A 1 204 ? -10.001 -4.119 14.725 1.00 95.06 204 GLY A CA 1
ATOM 1628 C C . GLY A 1 204 ? -9.675 -3.943 13.237 1.00 95.06 204 GLY A C 1
ATOM 1629 O O . GLY A 1 204 ? -9.271 -2.877 12.763 1.00 95.06 204 GLY A O 1
ATOM 1630 N N . GLY A 1 205 ? -9.867 -5.023 12.477 1.00 94.62 205 GLY A N 1
ATOM 1631 C CA . GLY A 1 205 ? -9.576 -5.075 11.044 1.00 94.62 205 GLY A CA 1
ATOM 1632 C C . GLY A 1 205 ? -8.087 -5.224 10.728 1.00 94.62 205 GLY A C 1
ATOM 1633 O O . GLY A 1 205 ? -7.323 -5.799 11.502 1.00 94.62 205 GLY A O 1
ATOM 1634 N N . SER A 1 206 ? -7.673 -4.723 9.563 1.00 94.81 206 SER A N 1
ATOM 1635 C CA . SER A 1 206 ? -6.281 -4.774 9.115 1.00 94.81 206 SER A CA 1
ATOM 1636 C C . SER A 1 206 ? -5.857 -3.490 8.403 1.00 94.81 206 SER A C 1
ATOM 1638 O O . SER A 1 206 ? -6.717 -2.745 7.919 1.00 94.81 206 SER A O 1
ATOM 1640 N N . PRO A 1 207 ? -4.543 -3.228 8.257 1.00 95.38 207 PRO A N 1
ATOM 1641 C CA . PRO A 1 207 ? -4.073 -2.027 7.569 1.00 95.38 207 PRO A CA 1
ATOM 1642 C C . PRO A 1 207 ? -4.603 -1.903 6.131 1.00 95.38 207 PRO A C 1
ATOM 1644 O O . PRO A 1 207 ? -4.765 -0.796 5.626 1.00 95.38 207 PRO A O 1
ATOM 1647 N N . LEU A 1 208 ? -4.923 -3.016 5.461 1.00 93.69 208 LEU A N 1
ATOM 1648 C CA . LEU A 1 208 ? -5.542 -2.977 4.134 1.00 93.69 208 LEU A CA 1
ATOM 1649 C C . LEU A 1 208 ? -6.996 -2.498 4.179 1.00 93.69 208 LEU A C 1
ATOM 1651 O O . LEU A 1 208 ? -7.407 -1.767 3.280 1.00 93.69 208 LEU A O 1
ATOM 1655 N N . LEU A 1 209 ? -7.757 -2.854 5.217 1.00 95.56 209 LEU A N 1
ATOM 1656 C CA . LEU A 1 209 ? -9.115 -2.338 5.411 1.00 95.56 209 LEU A CA 1
ATOM 1657 C C . LEU A 1 209 ? -9.112 -0.838 5.702 1.00 95.56 209 LEU A C 1
ATOM 1659 O O . LEU A 1 209 ? -9.993 -0.126 5.225 1.00 95.56 209 LEU A O 1
ATOM 1663 N N . LEU A 1 210 ? -8.082 -0.343 6.393 1.00 96.06 210 LEU A N 1
ATOM 1664 C CA . LEU A 1 210 ? -7.891 1.090 6.602 1.00 96.06 210 LEU A CA 1
ATOM 1665 C C . LEU A 1 210 ? -7.682 1.857 5.280 1.00 96.06 210 LEU A C 1
ATOM 1667 O O . LEU A 1 210 ? -8.255 2.931 5.122 1.00 96.06 210 LEU A O 1
ATOM 1671 N N . ASP A 1 211 ? -6.944 1.310 4.300 1.00 94.00 211 ASP A N 1
ATOM 1672 C CA . ASP A 1 211 ? -6.843 1.911 2.947 1.00 94.00 211 ASP A CA 1
ATOM 1673 C C . ASP A 1 211 ? -8.203 1.930 2.232 1.00 94.00 211 ASP A C 1
ATOM 1675 O O . ASP A 1 211 ? -8.538 2.909 1.567 1.00 94.00 211 ASP A O 1
ATOM 1679 N N . VAL A 1 212 ? -9.011 0.873 2.373 1.00 93.81 212 VAL A N 1
ATOM 1680 C CA . VAL A 1 212 ? -10.357 0.817 1.772 1.00 93.81 212 VAL A CA 1
ATOM 1681 C C . VAL A 1 212 ? -11.268 1.878 2.384 1.00 93.81 212 VAL A C 1
ATOM 1683 O O . VAL A 1 212 ? -11.877 2.658 1.650 1.00 93.81 212 VAL A O 1
ATOM 1686 N N . PHE A 1 213 ? -11.307 1.954 3.716 1.00 96.44 213 PHE A N 1
ATOM 1687 C CA . PHE A 1 213 ? -12.040 2.986 4.443 1.00 96.44 213 PHE A CA 1
ATOM 1688 C C . PHE A 1 213 ? -11.589 4.388 4.029 1.00 96.44 213 PHE A C 1
ATOM 1690 O O . PHE A 1 213 ? -12.418 5.226 3.683 1.00 96.44 213 PHE A O 1
ATOM 1697 N N . ALA A 1 214 ? -10.280 4.643 3.989 1.00 95.25 214 ALA A N 1
ATOM 1698 C CA . ALA A 1 214 ? -9.757 5.960 3.663 1.00 95.25 214 ALA A CA 1
ATOM 1699 C C . ALA A 1 214 ? -10.149 6.432 2.258 1.00 95.25 214 ALA A C 1
ATOM 1701 O O . ALA A 1 214 ? -10.502 7.597 2.077 1.00 95.25 214 ALA A O 1
ATOM 1702 N N . ARG A 1 215 ? -10.146 5.531 1.269 1.00 91.19 215 ARG A N 1
ATOM 1703 C CA . ARG A 1 215 ? -10.614 5.836 -0.093 1.00 91.19 215 ARG A CA 1
ATOM 1704 C C . ARG A 1 215 ? -12.108 6.142 -0.142 1.00 91.19 215 ARG A C 1
ATOM 1706 O O . ARG A 1 215 ? -12.507 7.038 -0.876 1.00 91.19 215 ARG A O 1
ATOM 1713 N N . ASN A 1 216 ? -12.919 5.434 0.644 1.00 93.94 216 ASN A N 1
ATOM 1714 C CA . ASN A 1 216 ? -14.351 5.713 0.746 1.00 93.94 216 ASN A CA 1
ATOM 1715 C C . ASN A 1 216 ? -14.634 7.041 1.469 1.00 93.94 216 ASN A C 1
ATOM 1717 O O . ASN A 1 216 ? -15.512 7.791 1.051 1.00 93.94 216 ASN A O 1
ATOM 1721 N N . LYS A 1 217 ? -13.856 7.360 2.510 1.00 95.06 217 LYS A N 1
ATOM 1722 C CA . LYS A 1 217 ? -13.997 8.580 3.313 1.00 95.06 217 LYS A CA 1
ATOM 1723 C C . LYS A 1 217 ? -13.486 9.832 2.597 1.00 95.06 217 LYS A C 1
ATOM 1725 O O . LYS A 1 217 ? -14.024 10.917 2.808 1.00 95.06 217 LYS A O 1
ATOM 1730 N N . ARG A 1 218 ? -12.436 9.700 1.779 1.00 92.31 218 ARG A N 1
ATOM 1731 C CA . ARG A 1 218 ? -11.755 10.801 1.070 1.00 92.31 218 ARG A CA 1
ATOM 1732 C C . ARG A 1 218 ? -11.629 10.536 -0.440 1.00 92.31 218 ARG A C 1
ATOM 1734 O O . ARG A 1 218 ? -10.514 10.558 -0.973 1.00 92.31 218 ARG A O 1
ATOM 1741 N N . PRO A 1 219 ? -12.744 10.299 -1.160 1.00 89.44 219 PRO A N 1
ATOM 1742 C CA . PRO A 1 219 ? -12.711 10.061 -2.605 1.00 89.44 219 PRO A CA 1
ATOM 1743 C C . PRO A 1 219 ? -12.248 11.309 -3.371 1.00 89.44 219 PRO A C 1
ATOM 1745 O O . PRO A 1 219 ? -11.670 11.208 -4.450 1.00 89.44 219 PRO A O 1
ATOM 1748 N N . ASP A 1 220 ? -12.419 12.497 -2.781 1.00 88.31 220 ASP A N 1
ATOM 1749 C CA . ASP A 1 220 ? -11.942 13.783 -3.297 1.00 88.31 220 ASP A CA 1
ATOM 1750 C C . ASP A 1 220 ? -10.410 13.867 -3.421 1.00 88.31 220 ASP A C 1
ATOM 1752 O O . ASP A 1 220 ? -9.884 14.760 -4.095 1.00 88.31 220 ASP A O 1
ATOM 1756 N N . LEU A 1 221 ? -9.685 12.961 -2.759 1.00 86.38 221 LEU A N 1
ATOM 1757 C CA . LEU A 1 221 ? -8.229 12.873 -2.791 1.00 86.38 221 LEU A CA 1
ATOM 1758 C C . LEU A 1 221 ? -7.706 11.758 -3.703 1.00 86.38 221 LEU A C 1
ATOM 1760 O O . LEU A 1 221 ? -6.490 11.627 -3.863 1.00 86.38 221 LEU A O 1
ATOM 1764 N N . GLU A 1 222 ? -8.576 10.954 -4.314 1.00 80.31 222 GLU A N 1
ATOM 1765 C CA . GLU A 1 222 ? -8.141 9.849 -5.162 1.00 80.31 222 GLU A CA 1
ATOM 1766 C C . GLU A 1 222 ? -7.398 10.354 -6.411 1.00 80.31 222 GLU A C 1
ATOM 1768 O O . GLU A 1 222 ? -7.842 11.256 -7.123 1.00 80.31 222 GLU A O 1
ATOM 1773 N N . GLY A 1 223 ? -6.214 9.787 -6.661 1.00 71.00 223 GLY A N 1
ATOM 1774 C CA . GLY A 1 223 ? -5.343 10.196 -7.765 1.00 71.00 223 GLY A CA 1
ATOM 1775 C C . GLY A 1 223 ? -4.624 11.537 -7.568 1.00 71.00 223 GLY A C 1
ATOM 1776 O O . GLY A 1 223 ? -3.955 11.980 -8.499 1.00 71.00 223 GLY A O 1
ATOM 1777 N N . LYS A 1 224 ? -4.733 12.181 -6.395 1.00 76.44 224 LYS A N 1
ATOM 1778 C CA . LYS A 1 224 ? -3.903 13.347 -6.058 1.00 76.44 224 LYS A CA 1
ATOM 1779 C C . LYS A 1 224 ? -2.505 12.912 -5.629 1.00 76.44 224 LYS A C 1
ATOM 1781 O O . LYS A 1 224 ? -2.332 11.907 -4.932 1.00 76.44 224 LYS A O 1
ATOM 1786 N N . ASP A 1 225 ? -1.510 13.687 -6.045 1.00 67.50 225 ASP A N 1
ATOM 1787 C CA . ASP A 1 225 ? -0.123 13.438 -5.681 1.00 67.50 225 ASP A CA 1
ATOM 1788 C C . ASP A 1 225 ? 0.160 13.784 -4.223 1.00 67.50 225 ASP A C 1
ATOM 1790 O O . ASP A 1 225 ? -0.458 14.655 -3.613 1.00 67.50 225 ASP A O 1
ATOM 1794 N N . LEU A 1 226 ? 1.146 13.085 -3.670 1.00 65.06 226 LEU A N 1
ATOM 1795 C CA . LEU A 1 226 ? 1.594 13.266 -2.292 1.00 65.06 226 LEU A CA 1
ATOM 1796 C C . LEU A 1 226 ? 2.330 14.601 -2.081 1.00 65.06 226 LEU A C 1
ATOM 1798 O O . LEU A 1 226 ? 2.476 15.037 -0.942 1.00 65.06 226 LEU A O 1
ATOM 1802 N N . ASP A 1 227 ? 2.717 15.264 -3.176 1.00 51.62 227 ASP A N 1
ATOM 1803 C CA . ASP A 1 227 ? 3.456 16.530 -3.189 1.00 51.62 227 ASP A CA 1
ATOM 1804 C C . ASP A 1 227 ? 2.578 17.763 -3.419 1.00 51.62 227 ASP A C 1
ATOM 1806 O O . ASP A 1 227 ? 3.079 18.892 -3.380 1.00 51.62 227 ASP A O 1
ATOM 1810 N N . SER A 1 228 ? 1.266 17.605 -3.648 1.00 38.62 228 SER A N 1
ATOM 1811 C CA . SER A 1 228 ? 0.393 18.774 -3.703 1.00 38.62 228 SER A CA 1
ATOM 1812 C C . SER A 1 228 ? 0.293 19.337 -2.293 1.00 38.62 228 SER A C 1
ATOM 1814 O O . SER A 1 228 ? -0.466 18.820 -1.473 1.00 38.62 228 SER A O 1
ATOM 1816 N N . ARG A 1 229 ? 1.109 20.367 -2.020 1.00 36.38 229 ARG A N 1
ATOM 1817 C CA . ARG A 1 229 ? 0.998 21.279 -0.879 1.00 36.38 229 ARG A CA 1
ATOM 1818 C C . ARG A 1 229 ? -0.462 21.330 -0.454 1.00 36.38 229 ARG A C 1
ATOM 1820 O O . ARG A 1 229 ? -1.291 21.884 -1.175 1.00 36.38 229 ARG A O 1
ATOM 1827 N N . SER A 1 230 ? -0.772 20.744 0.698 1.00 32.41 230 SER A N 1
ATOM 1828 C CA . SER A 1 230 ? -1.998 21.099 1.387 1.00 32.41 230 SER A CA 1
ATOM 1829 C C . SER A 1 230 ? -1.899 22.599 1.623 1.00 32.41 230 SER A C 1
ATOM 1831 O O . SER A 1 230 ? -1.118 23.062 2.451 1.00 32.41 230 SER A O 1
ATOM 1833 N N . SER A 1 231 ? -2.659 23.376 0.862 1.00 28.75 231 SER A N 1
ATOM 1834 C CA . SER A 1 231 ? -2.842 24.812 1.057 1.00 28.75 231 SER A CA 1
ATOM 1835 C C . SER A 1 231 ? -3.591 25.129 2.362 1.00 28.75 231 SER A C 1
ATOM 1837 O O . SER A 1 231 ? -3.994 26.268 2.573 1.00 28.75 231 SER A O 1
ATOM 1839 N N . LEU A 1 232 ? -3.766 24.145 3.251 1.00 31.23 232 LEU A N 1
ATOM 1840 C CA . LEU A 1 232 ? -4.558 24.234 4.472 1.00 31.23 232 LEU A CA 1
ATOM 1841 C C . LEU A 1 232 ? -3.735 24.146 5.765 1.00 31.23 232 LEU A C 1
ATOM 1843 O O . LEU A 1 232 ? -4.317 24.017 6.835 1.00 31.23 232 LEU A O 1
ATOM 1847 N N . VAL A 1 233 ? -2.406 24.293 5.713 1.00 30.48 233 VAL A N 1
ATOM 1848 C CA . VAL A 1 233 ? -1.596 24.469 6.932 1.00 30.48 233 VAL A CA 1
ATOM 1849 C C . VAL A 1 233 ? -0.777 25.758 6.850 1.00 30.48 233 VAL A C 1
ATOM 1851 O O . VAL A 1 233 ? 0.308 25.802 6.283 1.00 30.48 233 VAL A O 1
ATOM 1854 N N . GLY A 1 234 ? -1.335 26.820 7.437 1.00 28.80 234 GLY A N 1
ATOM 1855 C CA . GLY A 1 234 ? -0.576 27.894 8.078 1.00 28.80 234 GLY A CA 1
ATOM 1856 C C . GLY A 1 234 ? 0.165 28.883 7.176 1.00 28.80 234 GLY A C 1
ATOM 1857 O O . GLY A 1 234 ? 1.390 28.856 7.078 1.00 28.80 234 GLY A O 1
ATOM 1858 N N . ARG A 1 235 ? -0.548 29.905 6.683 1.00 30.97 235 ARG A N 1
ATOM 1859 C CA . ARG A 1 235 ? 0.044 31.251 6.592 1.00 30.97 235 ARG A CA 1
ATOM 1860 C C . ARG A 1 235 ? 0.362 31.724 8.013 1.00 30.97 235 ARG A C 1
ATOM 1862 O O . ARG A 1 235 ? -0.464 32.378 8.632 1.00 30.97 235 ARG A O 1
ATOM 1869 N N . SER A 1 236 ? 1.528 31.370 8.540 1.00 34.38 236 SER A N 1
ATOM 1870 C CA . SER A 1 236 ? 2.180 32.138 9.603 1.00 34.38 236 SER A CA 1
ATOM 1871 C C . SER A 1 236 ? 3.638 31.711 9.747 1.00 34.38 236 SER A C 1
ATOM 1873 O O . SER A 1 236 ? 3.997 30.897 10.592 1.00 34.38 236 SER A O 1
ATOM 1875 N N . ARG A 1 237 ? 4.496 32.262 8.889 1.00 30.42 237 ARG A N 1
ATOM 1876 C CA . ARG A 1 237 ? 5.894 32.529 9.235 1.00 30.42 237 ARG A CA 1
ATOM 1877 C C . ARG A 1 237 ? 6.228 33.919 8.715 1.00 30.42 237 ARG A C 1
ATOM 1879 O O . ARG A 1 237 ? 6.541 34.107 7.548 1.00 30.42 237 ARG A O 1
ATOM 1886 N N . SER A 1 238 ? 5.989 34.871 9.610 1.00 30.70 238 SER A N 1
ATOM 1887 C CA . SER A 1 238 ? 6.785 36.065 9.874 1.00 30.70 238 SER A CA 1
ATOM 1888 C C . SER A 1 238 ? 7.489 36.698 8.673 1.00 30.70 238 SER A C 1
ATOM 1890 O O . SER A 1 238 ? 8.539 36.239 8.230 1.00 30.70 238 SER A O 1
ATOM 1892 N N . GLN A 1 239 ? 6.952 37.842 8.241 1.00 29.05 239 GLN A N 1
ATOM 1893 C CA . GLN A 1 239 ? 7.771 38.929 7.716 1.00 29.05 239 GLN A CA 1
ATOM 1894 C C . GLN A 1 239 ? 8.898 39.203 8.719 1.00 29.05 239 GLN A C 1
ATOM 1896 O O . GLN A 1 239 ? 8.667 39.783 9.777 1.00 29.05 239 GLN A O 1
ATOM 1901 N N . VAL A 1 240 ? 10.115 38.781 8.395 1.00 32.72 240 VAL A N 1
ATOM 1902 C CA . VAL A 1 240 ? 11.306 39.438 8.925 1.00 32.72 240 VAL A CA 1
ATOM 1903 C C . VAL A 1 240 ? 11.584 40.574 7.955 1.00 32.72 240 VAL A C 1
ATOM 1905 O O . VAL A 1 240 ? 12.017 40.351 6.825 1.00 32.72 240 VAL A O 1
ATOM 1908 N N . GLN A 1 241 ? 11.236 41.789 8.376 1.00 30.66 241 GLN A N 1
ATOM 1909 C CA . GLN A 1 241 ? 11.697 43.011 7.735 1.00 30.66 241 GLN A CA 1
ATOM 1910 C C . GLN A 1 241 ? 13.230 43.004 7.746 1.00 30.66 241 GLN A C 1
ATOM 1912 O O . GLN A 1 241 ? 13.855 43.103 8.799 1.00 30.66 241 GLN A O 1
ATOM 1917 N N . LEU A 1 242 ? 13.829 42.897 6.564 1.00 30.36 242 LEU A N 1
ATOM 1918 C CA . LEU A 1 242 ? 15.168 43.410 6.314 1.00 30.36 242 LEU A CA 1
ATOM 1919 C C . LEU A 1 242 ? 15.044 44.934 6.252 1.00 30.36 242 LEU A C 1
ATOM 1921 O O . LEU A 1 242 ? 14.682 45.492 5.220 1.00 30.36 242 LEU A O 1
ATOM 1925 N N . VAL A 1 243 ? 15.287 45.593 7.384 1.00 33.78 243 VAL A N 1
ATOM 1926 C CA . VAL A 1 243 ? 15.692 46.999 7.389 1.00 33.78 243 VAL A CA 1
ATOM 1927 C C . VAL A 1 243 ? 17.205 46.997 7.230 1.00 33.78 243 VAL A C 1
ATOM 1929 O O . VAL A 1 243 ? 17.938 46.616 8.141 1.00 33.78 243 VAL A O 1
ATOM 1932 N N . THR A 1 244 ? 17.663 47.387 6.051 1.00 37.22 244 THR A N 1
ATOM 1933 C CA . THR A 1 244 ? 19.033 47.839 5.824 1.00 37.22 244 THR A CA 1
ATOM 1934 C C . THR A 1 244 ? 18.968 49.225 5.203 1.00 37.22 244 THR A C 1
ATOM 1936 O O . THR A 1 244 ? 18.197 49.409 4.259 1.00 37.22 244 THR A O 1
ATOM 1939 N N . SER A 1 245 ? 19.832 50.103 5.729 1.00 37.72 245 SER A N 1
ATOM 1940 C CA . SER A 1 245 ? 20.081 51.516 5.389 1.00 37.72 245 SER A CA 1
ATOM 1941 C C . SER A 1 245 ? 19.271 52.541 6.177 1.00 37.72 245 SER A C 1
ATOM 1943 O O . SER A 1 245 ? 18.054 52.672 5.942 1.00 37.72 245 SER A O 1
#

Radius of gyration: 19.55 Å; Cα contac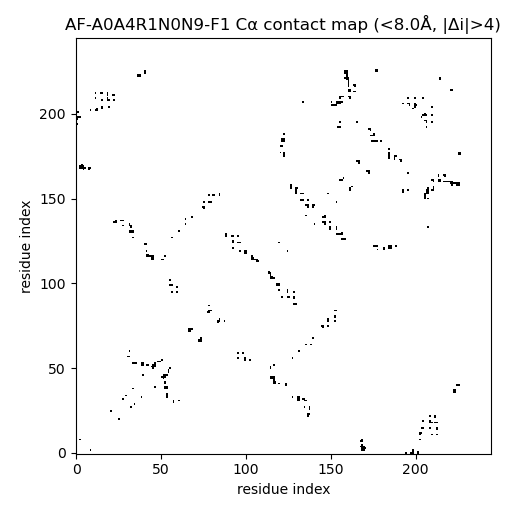ts (8 Å, |Δi|>4): 280; chains: 1; bounding box: 39×75×56 Å

Foldseek 3Di:
DAFPDVPLLVVLLVCQVVLVCCLQDPDDPDLQLADLLLQPLFFPFDSDPPQHSSNLLNVLLVVVLCQCVPPPRPDLVCLVDQVSVVVVLVVQLVSSLVSVVVSQPDDPDDDDDNSHTPRQASLSSSLSSLSNLSSCSNSVVVPVSSNVSCFARGFARPAQLLVVSLCNRDVDQQDAAPVDDSVSNVVSSVVSRVSLQVSCVVSNTGSHSSNVVSCVVPVVRPSPHPPPPPPPDDPDDDDPDPDDD

Mean predicted aligned error: 8.8 Å

pLDDT: mean 80.68, std 18.97, range [28.75, 97.75]